Protein AF-A0A3C1LS41-F1 (afdb_monomer_lite)

Secondary structure (DSSP, 8-state):
------GGGTTTTHHHHHHHHHHHTTSHHHHHHHHTT---TTTEEE-TTS-EEESS-HHHHHHTT--TT-TTHHHHH-----HHHHHHHHHHHH-TTS-HHHHHHHHHHHHSHHHH------SS--GGGGGHHHHHHHHHHHHHHHHTPPTT-HHHHHHHHHHHHHHTTHHHHHHHHHHHHHHH-

Structure (mmCIF, N/CA/C/O backbone):
data_AF-A0A3C1LS41-F1
#
_entry.id   AF-A0A3C1LS41-F1
#
loop_
_atom_site.group_PDB
_atom_site.id
_atom_site.type_symbol
_atom_site.label_atom_id
_atom_site.label_alt_id
_atom_site.label_comp_id
_atom_site.label_asym_id
_atom_site.label_entity_id
_atom_site.label_seq_id
_atom_site.pdbx_PDB_ins_code
_atom_site.Cartn_x
_atom_site.Cartn_y
_atom_site.Cartn_z
_atom_site.occupancy
_atom_site.B_iso_or_equiv
_atom_site.auth_seq_id
_atom_site.auth_comp_id
_atom_site.auth_asym_id
_atom_site.auth_atom_id
_atom_site.pdbx_PDB_model_num
ATOM 1 N N . ARG A 1 1 ? -5.096 23.445 -0.412 1.00 33.25 1 ARG A N 1
ATOM 2 C CA . ARG A 1 1 ? -5.057 22.171 0.348 1.00 33.25 1 ARG A CA 1
ATOM 3 C C . ARG A 1 1 ? -5.394 22.503 1.791 1.00 33.25 1 ARG A C 1
ATOM 5 O O . ARG A 1 1 ? -4.772 23.415 2.315 1.00 33.25 1 ARG A O 1
ATOM 12 N N . TYR A 1 2 ? -6.372 21.829 2.389 1.00 28.81 2 TYR A N 1
ATOM 13 C CA . TYR A 1 2 ? -6.696 21.981 3.809 1.00 28.81 2 TYR A CA 1
ATOM 14 C C . TYR A 1 2 ? -6.177 20.754 4.556 1.00 28.81 2 TYR A C 1
ATOM 16 O O . TYR A 1 2 ? -6.359 19.633 4.083 1.00 28.81 2 TYR A O 1
ATOM 24 N N . VAL A 1 3 ? -5.495 20.976 5.677 1.00 35.09 3 VAL A N 1
ATOM 25 C CA . VAL A 1 3 ? -5.008 19.922 6.573 1.00 35.09 3 VAL A CA 1
ATOM 26 C C . VAL A 1 3 ? -5.943 19.897 7.776 1.00 35.09 3 VAL A C 1
ATOM 28 O O . VAL A 1 3 ? -6.149 20.927 8.413 1.00 35.09 3 VAL A O 1
ATOM 31 N N . TYR A 1 4 ? -6.535 18.740 8.066 1.00 40.09 4 TYR A N 1
ATOM 32 C CA . TYR A 1 4 ? -7.329 18.549 9.276 1.00 40.09 4 TYR A CA 1
ATOM 33 C C . TYR A 1 4 ? -6.396 18.257 10.447 1.00 40.09 4 TYR A C 1
ATOM 35 O O . TYR A 1 4 ? -5.614 17.309 10.396 1.00 40.09 4 TYR A O 1
ATOM 43 N N . VAL A 1 5 ? -6.494 19.062 11.504 1.00 48.28 5 VAL A N 1
ATOM 44 C CA . VAL A 1 5 ? -5.739 18.866 12.745 1.00 48.28 5 VAL A CA 1
ATOM 45 C C . VAL A 1 5 ? -6.714 18.520 13.867 1.00 48.28 5 VAL A C 1
ATOM 47 O O . VAL A 1 5 ? -7.777 19.124 14.000 1.00 48.28 5 VAL A O 1
ATOM 50 N N . LEU A 1 6 ? -6.365 17.506 14.662 1.00 42.12 6 LEU A N 1
ATOM 51 C CA . LEU A 1 6 ? -7.125 17.114 15.847 1.00 42.12 6 LEU A CA 1
ATOM 52 C C . LEU A 1 6 ? -7.079 18.243 16.883 1.00 42.12 6 LEU A C 1
ATOM 54 O O . LEU A 1 6 ? -6.001 18.698 17.252 1.00 42.12 6 LEU A O 1
ATOM 58 N N . LYS A 1 7 ? -8.242 18.637 17.407 1.00 52.72 7 LYS A N 1
ATOM 59 C CA . LYS A 1 7 ? -8.403 19.748 18.365 1.00 52.72 7 LYS A CA 1
ATOM 60 C C . LYS A 1 7 ? -7.510 19.630 19.611 1.00 52.72 7 LYS A C 1
ATOM 62 O O . LYS A 1 7 ? -7.029 20.619 20.140 1.00 52.72 7 LYS A O 1
ATOM 67 N N . SER A 1 8 ? -7.197 18.404 20.030 1.00 55.62 8 SER A N 1
ATOM 68 C CA . SER A 1 8 ? -6.275 18.116 21.137 1.00 55.62 8 SER A CA 1
ATOM 69 C C . SER A 1 8 ? -4.810 18.507 20.880 1.00 55.62 8 SER A C 1
ATOM 71 O O . SER A 1 8 ? -3.989 18.417 21.789 1.00 55.62 8 SER A O 1
ATOM 73 N N . ALA A 1 9 ? -4.440 18.859 19.645 1.00 54.78 9 ALA A N 1
ATOM 74 C CA . ALA A 1 9 ? -3.099 19.331 19.305 1.00 54.78 9 ALA A CA 1
ATOM 75 C C . ALA A 1 9 ? -2.915 20.839 19.562 1.00 54.78 9 ALA A C 1
ATOM 77 O O . ALA A 1 9 ? -1.776 21.274 19.736 1.00 54.78 9 ALA A O 1
ATOM 78 N N . GLU A 1 10 ? -4.009 21.608 19.636 1.00 55.78 10 GLU A N 1
ATOM 79 C CA . GLU A 1 10 ? -3.988 23.051 19.918 1.00 55.78 10 GLU A CA 1
ATOM 80 C C . GLU A 1 10 ? -3.568 23.323 21.374 1.00 55.78 10 GLU A C 1
ATOM 82 O O . GLU A 1 10 ? -2.674 24.130 21.616 1.00 55.78 10 GLU A O 1
ATOM 87 N N . ASP A 1 11 ? -4.107 22.564 22.335 1.00 57.09 11 ASP A N 1
ATOM 88 C CA . ASP A 1 11 ? -3.870 22.770 23.776 1.00 57.09 11 ASP A CA 1
ATOM 89 C C . ASP A 1 11 ? -2.483 22.305 24.270 1.00 57.09 11 ASP A C 1
ATOM 91 O O . ASP A 1 11 ? -2.093 22.578 25.404 1.00 57.09 11 ASP A O 1
ATOM 95 N N . ALA A 1 12 ? -1.724 21.583 23.441 1.00 58.22 12 ALA A N 1
ATOM 96 C CA . ALA A 1 12 ? -0.478 20.925 23.845 1.00 58.22 12 ALA A CA 1
ATOM 97 C C . ALA A 1 12 ? 0.799 21.591 23.298 1.00 58.22 12 ALA A C 1
ATOM 99 O O . ALA A 1 12 ? 1.865 20.979 23.365 1.00 58.22 12 ALA A O 1
ATOM 100 N N . GLY A 1 13 ? 0.707 22.778 22.682 1.00 58.78 13 GLY A N 1
ATOM 101 C CA . GLY A 1 13 ? 1.848 23.429 22.011 1.00 58.78 13 GLY A CA 1
ATOM 102 C C . GLY A 1 13 ? 2.390 22.641 20.807 1.00 58.78 13 GLY A C 1
ATOM 103 O O . GLY A 1 13 ? 3.433 22.965 20.249 1.00 58.78 13 GLY A O 1
ATOM 104 N N . LYS A 1 14 ? 1.679 21.587 20.383 1.00 59.81 14 LYS A N 1
ATOM 105 C CA . LYS A 1 14 ? 2.057 20.737 19.247 1.00 59.81 14 LYS A CA 1
ATOM 106 C C . LYS A 1 14 ? 1.819 21.443 17.919 1.00 59.81 14 LYS A C 1
ATOM 108 O O . LYS A 1 14 ? 2.426 21.067 16.924 1.00 59.81 14 LYS A O 1
ATOM 113 N N . MET A 1 15 ? 0.956 22.458 17.909 1.00 65.06 15 MET A N 1
ATOM 114 C CA . MET A 1 15 ? 0.663 23.239 16.715 1.00 65.06 15 MET A CA 1
ATOM 115 C C . MET A 1 15 ? 1.877 24.036 16.240 1.00 65.06 15 MET A C 1
ATOM 117 O O . MET A 1 15 ? 2.147 24.041 15.045 1.00 65.06 15 MET A O 1
ATOM 121 N N . ASP A 1 16 ? 2.663 24.605 17.155 1.00 68.00 16 ASP A N 1
ATOM 122 C CA . ASP A 1 16 ? 3.887 25.329 16.800 1.00 68.00 16 ASP A CA 1
ATOM 123 C C . ASP A 1 16 ? 4.917 24.384 16.175 1.00 68.00 16 ASP A C 1
ATOM 125 O O . ASP A 1 16 ? 5.431 24.668 15.099 1.00 68.00 16 ASP A O 1
ATOM 129 N N . ALA A 1 17 ? 5.114 23.200 16.764 1.00 62.47 17 ALA A N 1
ATOM 130 C CA . ALA A 1 17 ? 5.990 22.171 16.203 1.00 62.47 17 ALA A CA 1
ATOM 131 C C . ALA A 1 17 ? 5.506 21.658 14.831 1.00 62.47 17 ALA A C 1
ATOM 133 O O . ALA A 1 17 ? 6.314 21.410 13.938 1.00 62.47 17 ALA A O 1
ATOM 134 N N . ILE A 1 18 ? 4.189 21.512 14.634 1.00 59.72 18 ILE A N 1
ATOM 135 C CA . ILE A 1 18 ? 3.607 21.133 13.337 1.00 59.72 18 ILE A CA 1
ATOM 136 C C . ILE A 1 18 ? 3.836 22.240 12.307 1.00 59.72 18 ILE A C 1
ATOM 138 O O . ILE A 1 18 ? 4.240 21.949 11.185 1.00 59.72 18 ILE A O 1
ATOM 142 N N . MET A 1 19 ? 3.595 23.501 12.664 1.00 69.00 19 MET A N 1
ATOM 143 C CA . MET A 1 19 ? 3.780 24.636 11.761 1.00 69.00 19 MET A CA 1
ATOM 144 C C . MET A 1 19 ? 5.255 24.860 11.428 1.00 69.00 19 MET A C 1
ATOM 146 O O . MET A 1 19 ? 5.577 25.149 10.278 1.00 69.00 19 MET A O 1
ATOM 150 N N . GLU A 1 20 ? 6.153 24.662 12.390 1.00 70.38 20 GLU A N 1
ATOM 151 C CA . GLU A 1 20 ? 7.600 24.701 12.187 1.00 70.38 20 GLU A CA 1
ATOM 152 C C . GLU A 1 20 ? 8.061 23.564 11.272 1.00 70.38 20 GLU A C 1
ATOM 154 O O . GLU A 1 20 ? 8.784 23.813 10.309 1.00 70.38 20 GLU A O 1
ATOM 159 N N . PHE A 1 21 ? 7.566 22.340 11.478 1.00 63.47 21 PHE A N 1
ATOM 160 C CA . PHE A 1 21 ? 7.848 21.215 10.588 1.00 63.47 21 PHE A CA 1
ATOM 161 C C . PHE A 1 21 ? 7.299 21.438 9.171 1.00 63.47 21 PHE A C 1
ATOM 163 O O . PHE A 1 21 ? 7.998 21.200 8.190 1.00 63.47 21 PHE A O 1
ATOM 170 N N . LEU A 1 22 ? 6.067 21.934 9.031 1.00 64.81 22 LEU A N 1
ATOM 171 C CA . LEU A 1 22 ? 5.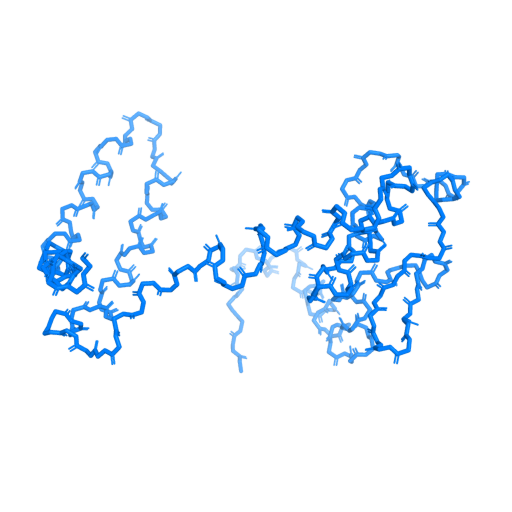479 22.249 7.726 1.00 64.81 22 LEU A CA 1
ATOM 172 C C . LEU A 1 22 ? 6.224 23.391 7.024 1.00 64.81 22 LEU A C 1
ATOM 174 O O . LEU A 1 22 ? 6.393 23.345 5.808 1.00 64.81 22 LEU A O 1
ATOM 178 N N . SER A 1 23 ? 6.697 24.387 7.776 1.00 71.62 23 SER A N 1
ATOM 179 C CA . SER A 1 23 ? 7.551 25.464 7.271 1.00 71.62 23 SER A CA 1
ATOM 180 C C . SER A 1 23 ? 8.909 24.923 6.815 1.00 71.62 23 SER A C 1
ATOM 182 O O . SER A 1 23 ? 9.337 25.203 5.696 1.00 71.62 23 SER A O 1
ATOM 184 N N . PHE A 1 24 ? 9.539 24.054 7.610 1.00 65.69 24 PHE A N 1
ATOM 185 C CA . PHE A 1 24 ? 10.766 23.349 7.240 1.00 65.69 24 PHE A CA 1
ATOM 186 C C . PHE A 1 24 ? 10.589 22.547 5.941 1.00 65.69 24 PHE A C 1
ATOM 188 O O . PHE A 1 24 ? 11.405 22.680 5.033 1.00 65.69 24 PHE A O 1
ATOM 195 N N . MET A 1 25 ? 9.486 21.800 5.817 1.00 64.44 25 MET A N 1
ATOM 196 C CA . MET A 1 25 ? 9.121 21.009 4.633 1.00 64.44 25 MET A CA 1
ATOM 197 C C . MET A 1 25 ? 8.617 21.845 3.444 1.00 64.44 25 MET A C 1
ATOM 199 O O . MET A 1 25 ? 8.412 21.299 2.364 1.00 64.44 25 MET A O 1
ATOM 203 N N . SER A 1 26 ? 8.383 23.149 3.614 1.00 63.00 26 SER A N 1
ATOM 204 C CA . SER A 1 26 ? 8.006 24.042 2.508 1.00 63.00 26 SER A CA 1
ATOM 205 C C . SER A 1 26 ? 9.203 24.464 1.653 1.00 63.00 26 SER A C 1
ATOM 207 O O . SER A 1 26 ? 9.027 24.893 0.514 1.00 63.00 26 SER A O 1
ATOM 209 N N . ASN A 1 27 ? 10.418 24.317 2.188 1.00 71.19 27 ASN A N 1
ATOM 210 C CA . ASN A 1 27 ? 11.649 24.446 1.429 1.00 71.19 27 ASN A CA 1
ATOM 211 C C . ASN A 1 27 ? 11.883 23.151 0.633 1.00 71.19 27 ASN A C 1
ATOM 213 O O . ASN A 1 27 ? 11.909 22.060 1.202 1.00 71.19 27 ASN A O 1
ATOM 217 N N . GLU A 1 28 ? 12.044 23.284 -0.682 1.00 59.12 28 GLU A N 1
ATOM 218 C CA . GLU A 1 28 ? 12.170 22.153 -1.604 1.00 59.12 28 GLU A CA 1
ATOM 219 C C . GLU A 1 28 ? 13.394 21.277 -1.303 1.00 59.12 28 GLU A C 1
ATOM 221 O O . GLU A 1 28 ? 13.282 20.053 -1.321 1.00 59.12 28 GLU A O 1
ATOM 226 N N . ASP A 1 29 ? 14.528 21.871 -0.930 1.00 62.38 29 ASP A N 1
ATOM 227 C CA . ASP A 1 29 ? 15.744 21.127 -0.588 1.00 62.38 29 ASP A CA 1
ATOM 228 C C . ASP A 1 29 ? 15.564 20.322 0.702 1.00 62.38 29 ASP A C 1
ATOM 230 O O . ASP A 1 29 ? 15.947 19.154 0.770 1.00 62.38 29 ASP A O 1
ATOM 234 N N . ASN A 1 30 ? 14.917 20.903 1.713 1.00 59.88 30 ASN A N 1
ATOM 235 C CA . ASN A 1 30 ? 14.580 20.209 2.955 1.00 59.88 30 ASN A CA 1
ATOM 236 C C . ASN A 1 30 ? 13.566 19.088 2.714 1.00 59.88 30 ASN A C 1
ATOM 238 O O . ASN A 1 30 ? 13.714 17.994 3.258 1.00 59.88 30 ASN A O 1
ATOM 242 N N . ALA A 1 31 ? 12.553 19.338 1.880 1.00 58.22 31 ALA A N 1
ATOM 243 C CA . ALA A 1 31 ? 11.555 18.345 1.509 1.00 58.22 31 ALA A CA 1
ATOM 244 C C . ALA A 1 31 ? 12.184 17.181 0.738 1.00 58.22 31 ALA A C 1
ATOM 246 O O . ALA A 1 31 ? 11.902 16.027 1.053 1.00 58.22 31 ALA A O 1
ATOM 247 N N . ASN A 1 32 ? 13.078 17.469 -0.211 1.00 55.59 32 ASN A N 1
ATOM 248 C CA . ASN A 1 32 ? 13.838 16.468 -0.953 1.00 55.59 32 ASN A CA 1
ATOM 249 C C . ASN A 1 32 ? 14.800 15.708 -0.037 1.00 55.59 32 ASN A C 1
ATOM 251 O O . ASN A 1 32 ? 14.878 14.487 -0.119 1.00 55.59 32 ASN A O 1
ATOM 255 N N . THR A 1 33 ? 15.472 16.389 0.888 1.00 59.72 33 THR A N 1
ATOM 256 C CA . THR A 1 33 ? 16.328 15.768 1.910 1.00 59.72 33 THR A CA 1
ATOM 257 C C . THR A 1 33 ? 15.518 14.823 2.797 1.00 59.72 33 THR A C 1
ATOM 259 O O . THR A 1 33 ? 15.935 13.695 3.037 1.00 59.72 33 THR A O 1
ATOM 262 N N . PHE A 1 34 ? 14.331 15.236 3.245 1.00 57.78 34 PHE A N 1
ATOM 263 C CA . PHE A 1 34 ? 13.451 14.435 4.095 1.00 57.78 34 PHE A CA 1
ATOM 264 C C . PHE A 1 34 ? 12.822 13.256 3.339 1.00 57.78 34 PHE A C 1
ATOM 266 O O . PHE A 1 34 ? 12.823 12.131 3.837 1.00 57.78 34 PHE A O 1
ATOM 273 N N . ALA A 1 35 ? 12.322 13.485 2.121 1.00 57.16 35 ALA A N 1
ATOM 274 C CA . ALA A 1 35 ? 11.730 12.457 1.265 1.00 57.16 35 ALA A CA 1
ATOM 275 C C . ALA A 1 35 ? 12.756 11.390 0.855 1.00 57.16 35 ALA A C 1
ATOM 277 O O . ALA A 1 35 ? 12.429 10.205 0.819 1.00 57.16 35 ALA A O 1
ATOM 278 N N . ASN A 1 36 ? 14.004 11.804 0.624 1.00 50.28 36 ASN A N 1
ATOM 279 C CA . ASN A 1 36 ? 15.125 10.920 0.311 1.00 50.28 36 ASN A CA 1
ATOM 280 C C . ASN A 1 36 ? 15.927 10.495 1.552 1.00 50.28 36 ASN A C 1
ATOM 282 O O . ASN A 1 36 ? 16.960 9.847 1.416 1.00 50.28 36 ASN A O 1
ATOM 286 N N . ARG A 1 37 ? 15.447 10.842 2.757 1.00 54.28 37 ARG A N 1
ATOM 287 C CA . ARG A 1 37 ? 16.001 10.451 4.064 1.00 54.28 37 ARG A CA 1
ATOM 288 C C . ARG A 1 37 ? 17.499 10.768 4.251 1.00 54.28 37 ARG A C 1
ATOM 290 O O . ARG A 1 37 ? 18.205 10.106 5.009 1.00 54.28 37 ARG A O 1
ATOM 297 N N . LEU A 1 38 ? 17.968 11.841 3.616 1.00 55.78 38 LEU A N 1
ATOM 298 C CA . LEU A 1 38 ? 19.343 12.350 3.633 1.00 55.78 38 LEU A CA 1
ATOM 299 C C . LEU A 1 38 ? 19.662 13.150 4.920 1.00 55.78 38 LEU A C 1
ATOM 301 O O . LEU A 1 38 ? 20.313 14.189 4.865 1.00 55.78 38 LEU A O 1
ATOM 305 N N . TRP A 1 39 ? 19.190 12.713 6.097 1.00 50.69 39 TRP A N 1
ATOM 306 C CA . TRP A 1 39 ? 19.301 13.490 7.352 1.00 50.69 39 TRP A CA 1
ATOM 307 C C . TRP A 1 39 ? 20.720 13.637 7.905 1.00 50.69 39 TRP A C 1
ATOM 309 O O . TRP A 1 39 ? 20.952 14.448 8.797 1.00 50.69 39 TRP A O 1
ATOM 319 N N . SER A 1 40 ? 21.680 12.920 7.335 1.00 50.69 40 SER A N 1
ATOM 320 C CA . SER A 1 40 ? 23.096 13.217 7.491 1.00 50.69 40 SER A CA 1
ATOM 321 C C . SER A 1 40 ? 23.695 13.331 6.096 1.00 50.69 40 SER A C 1
ATOM 323 O O . SER A 1 40 ? 23.977 12.315 5.458 1.00 50.69 40 SER A O 1
ATOM 325 N N . SER A 1 41 ? 23.898 14.560 5.626 1.00 53.22 41 SER A N 1
ATOM 326 C CA . SER A 1 41 ? 24.629 14.856 4.384 1.00 53.22 41 SER A CA 1
ATOM 327 C C . SER A 1 41 ? 26.033 14.230 4.353 1.00 53.22 41 SER A C 1
ATOM 329 O O . SER A 1 41 ? 26.616 14.066 3.289 1.00 53.22 41 SER A O 1
ATOM 331 N N . GLU A 1 42 ? 26.562 13.834 5.513 1.00 55.56 42 GLU A N 1
ATOM 332 C CA . GLU A 1 42 ? 27.824 13.105 5.664 1.00 55.56 42 GLU A CA 1
ATOM 333 C C . GLU A 1 42 ? 27.718 11.601 5.345 1.00 55.56 42 GLU A C 1
ATOM 335 O O . GLU A 1 42 ? 28.734 10.970 5.067 1.00 55.56 42 GLU A O 1
ATOM 340 N N . ALA A 1 43 ? 26.514 11.013 5.361 1.00 51.75 43 ALA A N 1
ATOM 341 C CA . ALA A 1 43 ? 26.312 9.571 5.181 1.00 51.75 43 ALA A CA 1
ATOM 342 C C . ALA A 1 43 ? 25.525 9.164 3.934 1.00 51.75 43 ALA A C 1
ATOM 344 O O . ALA A 1 43 ? 25.381 7.966 3.683 1.00 51.75 43 ALA A O 1
ATOM 345 N N . ALA A 1 44 ? 25.024 10.118 3.149 1.00 59.22 44 ALA A N 1
ATOM 346 C CA . ALA A 1 44 ? 24.293 9.841 1.921 1.00 59.22 44 ALA A CA 1
ATOM 347 C C . ALA A 1 44 ? 24.446 10.977 0.896 1.00 59.22 44 ALA A C 1
ATOM 349 O O . ALA A 1 44 ? 24.588 12.140 1.265 1.00 59.22 44 ALA A O 1
ATOM 350 N N . ALA A 1 45 ? 24.411 10.631 -0.390 1.00 63.62 45 ALA A N 1
ATOM 351 C CA . ALA A 1 45 ? 24.520 11.554 -1.519 1.00 63.62 45 ALA A CA 1
ATOM 352 C C . ALA A 1 45 ? 23.510 11.200 -2.619 1.00 63.62 45 ALA A C 1
ATOM 354 O O . ALA A 1 45 ? 22.871 10.151 -2.566 1.00 63.62 45 ALA A O 1
ATOM 355 N N . LEU A 1 46 ? 23.371 12.077 -3.615 1.00 65.25 46 LEU A N 1
ATOM 356 C CA . LEU A 1 46 ? 22.617 11.804 -4.839 1.00 65.25 46 LEU A CA 1
ATOM 357 C C . LEU A 1 46 ? 23.569 11.327 -5.937 1.00 65.25 46 LEU A C 1
ATOM 359 O O . LEU A 1 46 ? 24.652 11.890 -6.100 1.00 65.25 46 LEU A O 1
ATOM 363 N N . ASP A 1 47 ? 23.176 10.301 -6.686 1.00 61.25 47 ASP A N 1
ATOM 364 C CA . ASP A 1 47 ? 23.901 9.893 -7.888 1.00 61.25 47 ASP A CA 1
ATOM 365 C C . ASP A 1 47 ? 23.543 10.759 -9.109 1.00 61.25 47 ASP A C 1
ATOM 367 O O . ASP A 1 47 ? 22.747 11.695 -9.030 1.00 61.25 47 ASP A O 1
ATOM 371 N N . GLU A 1 48 ? 24.143 10.454 -10.261 1.00 65.69 48 GLU A N 1
ATOM 372 C CA . GLU A 1 48 ? 23.942 11.177 -11.527 1.00 65.69 48 GLU A CA 1
ATOM 373 C C . GLU A 1 48 ? 22.488 11.186 -12.034 1.00 65.69 48 GLU A C 1
ATOM 375 O O . GLU A 1 48 ? 22.137 12.002 -12.885 1.00 65.69 48 GLU A O 1
ATOM 380 N N . THR A 1 49 ? 21.632 10.313 -11.495 1.00 54.44 49 THR A N 1
ATOM 381 C CA . THR A 1 49 ? 20.198 10.247 -11.806 1.00 54.44 49 THR A CA 1
ATOM 382 C C . THR A 1 49 ? 19.328 10.951 -10.762 1.00 54.44 49 THR A C 1
ATOM 384 O O . THR A 1 49 ? 18.105 10.984 -10.897 1.00 54.44 49 THR A O 1
ATOM 387 N N . GLY A 1 50 ? 19.945 11.527 -9.725 1.00 57.91 50 GLY A N 1
ATOM 388 C CA . GLY A 1 50 ? 19.254 12.128 -8.590 1.00 57.91 50 GLY A CA 1
ATOM 389 C C . GLY A 1 50 ? 18.739 11.104 -7.577 1.00 57.91 50 GLY A C 1
ATOM 390 O O . GLY A 1 50 ? 17.924 11.465 -6.730 1.00 57.91 50 GLY A O 1
ATOM 391 N N . ALA A 1 51 ? 19.179 9.841 -7.644 1.00 56.84 51 ALA A N 1
ATOM 392 C CA . ALA A 1 51 ? 18.777 8.815 -6.688 1.00 56.84 51 ALA A CA 1
ATOM 393 C C . ALA A 1 51 ? 19.671 8.857 -5.434 1.00 56.84 51 ALA A C 1
ATOM 395 O O . ALA A 1 51 ? 20.898 8.942 -5.561 1.00 56.84 51 ALA A O 1
ATOM 396 N N . PRO A 1 52 ? 19.095 8.789 -4.219 1.00 57.59 52 PRO A N 1
ATOM 397 C CA . PRO A 1 52 ? 19.883 8.752 -2.997 1.00 57.59 52 PRO A CA 1
ATOM 398 C C . PRO A 1 52 ? 20.673 7.442 -2.895 1.00 57.59 52 PRO A C 1
ATOM 400 O O . PRO A 1 52 ? 20.179 6.370 -3.246 1.00 57.59 52 PRO A O 1
ATOM 403 N N . TYR A 1 53 ? 21.907 7.520 -2.401 1.00 59.31 53 TYR A N 1
ATOM 404 C CA . TYR A 1 53 ? 22.738 6.373 -2.049 1.00 59.31 53 TYR A CA 1
ATOM 405 C C . TYR A 1 53 ? 23.522 6.639 -0.761 1.00 59.31 53 TYR A C 1
ATOM 407 O O . TYR A 1 53 ? 23.938 7.766 -0.494 1.00 59.31 53 TYR A O 1
ATOM 415 N N . ALA A 1 54 ? 23.724 5.598 0.049 1.00 60.84 54 ALA A N 1
ATOM 416 C CA . ALA A 1 54 ? 24.515 5.705 1.271 1.00 60.84 54 ALA A CA 1
ATOM 417 C C . ALA A 1 54 ? 26.013 5.826 0.928 1.00 60.84 54 ALA A C 1
ATOM 419 O O . ALA A 1 54 ? 26.540 5.017 0.165 1.00 60.84 54 ALA A O 1
ATOM 420 N N . LEU A 1 55 ? 26.688 6.824 1.503 1.00 61.97 55 LEU A N 1
ATOM 421 C CA . LEU A 1 55 ? 28.138 7.037 1.400 1.00 61.97 55 LEU A CA 1
ATOM 422 C C . LEU A 1 55 ? 28.919 6.176 2.394 1.00 61.97 55 LEU A C 1
ATOM 424 O O . LEU A 1 55 ? 30.048 5.786 2.110 1.00 61.97 55 LEU A O 1
ATOM 428 N N . LEU A 1 56 ? 28.319 5.899 3.553 1.00 62.81 56 LEU A N 1
ATOM 429 C CA . LEU A 1 56 ? 28.955 5.180 4.649 1.00 62.81 56 LEU A CA 1
ATOM 430 C C . LEU A 1 56 ? 28.419 3.754 4.753 1.00 62.81 56 LEU A C 1
ATOM 432 O O . LEU A 1 56 ? 27.224 3.478 4.603 1.00 62.81 56 LEU A O 1
ATOM 436 N N . THR A 1 57 ? 29.320 2.830 5.050 1.00 65.50 57 THR A N 1
ATOM 437 C CA . THR A 1 57 ? 28.991 1.447 5.372 1.00 65.50 57 THR A CA 1
ATOM 438 C C . THR A 1 57 ? 28.266 1.354 6.719 1.00 65.50 57 THR A C 1
ATOM 440 O O . THR A 1 57 ? 28.284 2.268 7.546 1.00 65.50 57 THR A O 1
ATOM 443 N N . LYS A 1 58 ? 27.637 0.200 6.987 1.00 62.81 58 LYS A N 1
ATOM 444 C CA . LYS A 1 58 ? 26.992 -0.063 8.286 1.00 62.81 58 LYS A CA 1
ATOM 445 C C . LYS A 1 58 ? 27.973 0.120 9.455 1.00 62.81 58 LYS A C 1
ATOM 447 O O . LYS A 1 58 ? 27.563 0.632 10.490 1.00 62.81 58 LYS A O 1
ATOM 452 N N . GLN A 1 59 ? 29.230 -0.294 9.288 1.00 68.38 59 GLN A N 1
ATOM 453 C CA . GLN A 1 59 ? 30.241 -0.212 10.342 1.00 68.38 59 GLN A CA 1
ATOM 454 C C . GLN A 1 59 ? 30.634 1.240 10.632 1.00 68.38 59 GLN A C 1
ATOM 456 O O . GLN A 1 59 ? 30.636 1.638 11.788 1.00 68.38 59 GLN A O 1
ATOM 461 N N . GLU A 1 60 ? 30.854 2.052 9.597 1.00 67.94 60 GLU A N 1
ATOM 462 C CA . GLU A 1 60 ? 31.207 3.472 9.756 1.00 67.94 60 GLU A CA 1
ATOM 463 C C . GLU A 1 60 ? 30.081 4.276 10.422 1.00 67.94 60 GLU A C 1
ATOM 465 O O . GLU A 1 60 ? 30.336 5.145 11.250 1.00 67.94 60 GLU A O 1
ATOM 470 N N . LEU A 1 61 ? 28.817 3.946 10.134 1.00 67.38 61 LEU A N 1
ATOM 471 C CA . LEU A 1 61 ? 27.674 4.525 10.843 1.00 67.38 61 LEU A CA 1
ATOM 472 C C . LEU A 1 61 ? 27.653 4.123 12.326 1.00 67.38 61 LEU A C 1
ATOM 474 O O . LEU A 1 61 ? 27.379 4.951 13.190 1.00 67.38 61 LEU A O 1
ATOM 478 N N . MET A 1 62 ? 27.965 2.868 12.647 1.00 69.25 62 MET A N 1
ATOM 479 C CA . MET A 1 62 ? 28.057 2.434 14.044 1.00 69.25 62 MET A CA 1
ATOM 480 C C . MET A 1 62 ? 29.200 3.132 14.789 1.00 69.25 62 MET A C 1
ATOM 482 O O . MET A 1 62 ? 29.024 3.510 15.947 1.00 69.25 62 MET A O 1
ATOM 486 N N . ASP A 1 63 ? 30.329 3.368 14.119 1.00 75.19 63 ASP A N 1
ATOM 487 C CA . ASP A 1 63 ? 31.482 4.080 14.682 1.00 75.19 63 ASP A CA 1
ATOM 488 C C . ASP A 1 63 ? 31.159 5.560 14.979 1.00 75.19 63 ASP A C 1
ATOM 490 O O . ASP A 1 63 ? 31.697 6.137 15.925 1.00 75.19 63 ASP A O 1
ATOM 494 N N . LEU A 1 64 ? 30.216 6.156 14.239 1.00 67.12 64 LEU A N 1
ATOM 495 C CA . LEU A 1 64 ? 29.652 7.489 14.501 1.00 67.12 64 LEU A CA 1
ATOM 496 C C . LEU A 1 64 ? 28.588 7.507 15.619 1.00 67.12 64 LEU A C 1
ATOM 498 O O . LEU A 1 64 ? 28.042 8.563 15.935 1.00 67.12 64 LEU A O 1
ATOM 502 N N . GLY A 1 65 ? 28.292 6.359 16.236 1.00 63.88 65 GLY A N 1
ATOM 503 C CA . GLY A 1 65 ? 27.353 6.236 17.353 1.00 63.88 65 GLY A CA 1
ATOM 504 C C . GLY A 1 65 ? 25.917 5.880 16.959 1.00 63.88 65 GLY A C 1
ATOM 505 O O . GLY A 1 65 ? 25.040 5.878 17.825 1.00 63.88 65 GLY A O 1
ATOM 506 N N . TYR A 1 66 ? 25.652 5.549 15.689 1.00 61.41 66 TYR A N 1
ATOM 507 C CA . TYR A 1 66 ? 24.330 5.081 15.266 1.00 61.41 66 TYR A CA 1
ATOM 508 C C . TYR A 1 66 ? 24.072 3.641 15.736 1.00 61.41 66 TYR A C 1
ATOM 510 O O . TYR A 1 66 ? 24.936 2.764 15.673 1.00 61.41 66 TYR A O 1
ATOM 518 N N . ALA A 1 67 ? 22.854 3.376 16.210 1.00 59.06 67 ALA A N 1
ATOM 519 C CA . ALA A 1 67 ? 22.490 2.076 16.759 1.00 59.06 67 ALA A CA 1
ATOM 520 C C . ALA A 1 67 ? 22.325 1.009 15.662 1.00 59.06 67 ALA A C 1
ATOM 522 O O . ALA A 1 67 ? 21.591 1.202 14.699 1.00 59.06 67 ALA A O 1
ATOM 523 N N . GLU A 1 68 ? 22.932 -0.166 15.857 1.00 59.75 68 GLU A N 1
ATOM 524 C CA . GLU A 1 68 ? 23.004 -1.245 14.856 1.00 59.75 68 GLU A CA 1
ATOM 525 C C . GLU A 1 68 ? 21.638 -1.710 14.302 1.00 59.75 68 GLU A C 1
ATOM 527 O O . GLU A 1 68 ? 21.539 -2.162 13.158 1.00 59.75 68 GLU A O 1
ATOM 532 N N . ARG A 1 69 ? 20.595 -1.681 15.140 1.00 53.59 69 ARG A N 1
ATOM 533 C CA . ARG A 1 69 ? 19.313 -2.361 14.890 1.00 53.59 69 ARG A CA 1
ATOM 534 C C . ARG A 1 69 ? 18.090 -1.455 14.955 1.00 53.59 69 ARG A C 1
ATOM 536 O O . ARG A 1 69 ? 16.974 -1.973 14.942 1.00 53.59 69 ARG A O 1
ATOM 543 N N . THR A 1 70 ? 18.250 -0.140 15.064 1.00 50.44 70 THR A N 1
ATOM 544 C CA . THR A 1 70 ? 17.068 0.721 15.116 1.00 50.44 70 THR A CA 1
ATOM 545 C C . THR A 1 70 ? 16.542 0.987 13.711 1.00 50.44 70 THR A C 1
ATOM 547 O O . THR A 1 70 ? 17.291 1.132 12.743 1.00 50.44 70 THR A O 1
ATOM 550 N N . SER A 1 71 ? 15.217 1.085 13.604 1.00 51.66 71 SER A N 1
ATOM 551 C CA . SER A 1 71 ? 14.518 1.638 12.441 1.00 51.66 71 SER A CA 1
ATOM 552 C C . SER A 1 71 ? 15.037 3.023 12.036 1.00 51.66 71 SER A C 1
ATOM 554 O O . SER A 1 71 ? 14.762 3.470 10.929 1.00 51.66 71 SER A O 1
ATOM 556 N N . ASP A 1 72 ? 15.822 3.684 12.887 1.00 45.97 72 ASP A N 1
ATOM 557 C CA . ASP A 1 72 ? 16.479 4.953 12.587 1.00 45.97 72 ASP A CA 1
ATOM 558 C C . ASP A 1 72 ? 17.536 4.798 11.480 1.00 45.97 72 ASP A C 1
ATOM 560 O O . ASP A 1 72 ? 17.623 5.660 10.607 1.00 45.97 72 ASP A O 1
ATOM 564 N N . MET A 1 73 ? 18.252 3.662 11.411 1.00 51.88 73 MET A N 1
ATOM 565 C CA . MET A 1 73 ? 19.154 3.357 10.287 1.00 51.88 73 MET A CA 1
ATOM 566 C C . MET A 1 73 ? 18.403 3.057 8.985 1.00 51.88 73 MET A C 1
ATOM 568 O O . MET A 1 73 ? 18.979 3.215 7.907 1.00 51.88 73 MET A O 1
ATOM 572 N N . ASN A 1 74 ? 17.127 2.648 9.049 1.00 52.44 74 ASN A N 1
ATOM 573 C CA . ASN A 1 74 ? 16.328 2.470 7.835 1.00 52.44 74 ASN A CA 1
ATOM 574 C C . ASN A 1 74 ? 16.129 3.799 7.117 1.00 52.44 74 ASN A C 1
ATOM 576 O O . ASN A 1 74 ? 15.894 3.807 5.917 1.00 52.44 74 ASN A O 1
ATOM 580 N N . ASN A 1 75 ? 16.232 4.927 7.810 1.00 50.78 75 ASN A N 1
ATOM 581 C CA . ASN A 1 75 ? 16.127 6.203 7.137 1.00 50.78 75 ASN A CA 1
ATOM 582 C C . ASN A 1 75 ? 17.374 6.469 6.284 1.00 50.78 75 ASN A C 1
ATOM 584 O O . ASN A 1 75 ? 17.247 6.728 5.102 1.00 50.78 75 ASN A O 1
ATOM 588 N N . ILE A 1 76 ? 18.573 6.228 6.806 1.00 51.72 76 ILE A N 1
ATOM 589 C CA . ILE A 1 76 ? 19.821 6.441 6.054 1.00 51.72 76 ILE A CA 1
ATOM 590 C C . ILE A 1 76 ? 20.051 5.361 4.974 1.00 51.72 76 ILE A C 1
ATOM 592 O O . ILE A 1 76 ? 20.690 5.622 3.959 1.00 51.72 76 ILE A O 1
ATOM 596 N N . ARG A 1 77 ? 19.558 4.129 5.185 1.00 48.41 77 ARG A N 1
ATOM 597 C CA . ARG A 1 77 ? 19.867 2.972 4.318 1.00 48.41 77 ARG A CA 1
ATOM 598 C C . ARG A 1 77 ? 18.734 2.504 3.413 1.00 48.41 77 ARG A C 1
ATOM 600 O O . ARG A 1 77 ? 19.013 1.796 2.448 1.00 48.41 77 ARG A O 1
ATOM 607 N N . VAL A 1 78 ? 17.475 2.828 3.711 1.00 49.06 78 VAL A N 1
ATOM 608 C CA . VAL A 1 78 ? 16.362 2.472 2.819 1.00 49.06 78 VAL A CA 1
ATOM 609 C C . VAL A 1 78 ? 16.222 3.588 1.803 1.00 49.06 78 VAL A C 1
ATOM 611 O O . VAL A 1 78 ? 15.422 4.509 1.961 1.00 49.06 78 VAL A O 1
ATOM 614 N N . ASN A 1 79 ? 17.008 3.471 0.740 1.00 52.50 79 ASN A N 1
ATOM 615 C CA . ASN A 1 79 ? 16.649 4.103 -0.512 1.00 52.50 79 ASN A CA 1
ATOM 616 C C . ASN A 1 79 ? 15.371 3.435 -0.998 1.00 52.50 79 ASN A C 1
ATOM 618 O O . ASN A 1 79 ? 15.242 2.208 -0.971 1.00 52.50 79 ASN A O 1
ATOM 622 N N . PHE A 1 80 ? 14.406 4.234 -1.428 1.00 49.62 80 PHE A N 1
ATOM 623 C CA . PHE A 1 80 ? 13.289 3.675 -2.158 1.00 49.62 80 PHE A CA 1
ATOM 624 C C . PHE A 1 80 ? 13.844 3.055 -3.444 1.00 49.62 80 PHE A C 1
ATOM 626 O O . PHE A 1 80 ? 14.478 3.737 -4.247 1.00 49.62 80 PHE A O 1
ATOM 633 N N . ASP A 1 81 ? 13.628 1.755 -3.624 1.00 57.53 81 ASP A N 1
ATOM 634 C CA . ASP A 1 81 ? 14.006 0.993 -4.817 1.00 57.53 81 ASP A CA 1
ATOM 635 C C . ASP A 1 81 ? 13.137 1.387 -6.031 1.00 57.53 81 ASP A C 1
ATOM 637 O O . ASP A 1 81 ? 12.435 0.560 -6.626 1.00 57.53 81 ASP A O 1
ATOM 641 N N . PHE A 1 82 ? 13.101 2.675 -6.367 1.00 52.47 82 PHE A N 1
ATOM 642 C CA . PHE A 1 82 ? 12.347 3.169 -7.504 1.00 52.47 82 PHE A CA 1
ATOM 643 C C . PHE A 1 82 ? 13.042 2.731 -8.790 1.00 52.47 82 PHE A C 1
ATOM 645 O O . PHE A 1 82 ? 14.119 3.218 -9.136 1.00 52.47 82 PHE A O 1
ATOM 652 N N . GLY A 1 83 ? 12.394 1.807 -9.498 1.00 61.72 83 GLY A N 1
ATOM 653 C CA . GLY A 1 83 ? 12.888 1.256 -10.754 1.00 61.72 83 GLY A CA 1
ATOM 654 C C . GLY A 1 83 ? 13.924 0.141 -10.579 1.00 61.72 83 GLY A C 1
ATOM 655 O O . GLY A 1 83 ? 14.575 -0.003 -9.541 1.00 61.72 83 GLY A O 1
ATOM 656 N N . LYS A 1 84 ? 14.068 -0.666 -11.635 1.00 77.69 84 LYS A N 1
ATOM 657 C CA . LYS A 1 84 ? 14.930 -1.857 -11.663 1.00 77.69 84 LYS A CA 1
ATOM 658 C C . LYS A 1 84 ? 16.385 -1.534 -11.339 1.00 77.69 84 LYS A C 1
ATOM 660 O O . LYS A 1 84 ? 16.991 -2.209 -10.516 1.00 77.69 84 LYS A O 1
ATOM 665 N N . ALA A 1 85 ? 16.924 -0.478 -11.944 1.00 76.69 85 ALA A N 1
ATOM 666 C CA . ALA A 1 85 ? 18.327 -0.102 -11.789 1.00 76.69 85 ALA A CA 1
ATOM 667 C C . ALA A 1 85 ? 18.697 0.185 -10.323 1.00 76.69 85 ALA A C 1
ATOM 669 O O . ALA A 1 85 ? 19.672 -0.366 -9.814 1.00 76.69 85 ALA A O 1
ATOM 670 N N . ASN A 1 86 ? 17.878 0.973 -9.620 1.00 67.44 86 ASN A N 1
ATOM 671 C CA . ASN A 1 86 ? 18.127 1.311 -8.218 1.00 67.44 86 ASN A CA 1
ATOM 672 C C . ASN A 1 86 ? 17.940 0.106 -7.295 1.00 67.44 86 ASN A C 1
ATOM 674 O O . ASN A 1 86 ? 18.761 -0.104 -6.405 1.00 67.44 86 ASN A O 1
ATOM 678 N N . TYR A 1 87 ? 16.929 -0.734 -7.549 1.00 76.19 87 TYR A N 1
ATOM 679 C CA . TYR A 1 87 ? 16.761 -1.991 -6.818 1.00 76.19 87 TYR A CA 1
ATOM 680 C C . TYR A 1 87 ? 17.994 -2.890 -6.935 1.00 76.19 87 TYR A C 1
ATOM 682 O O . TYR A 1 87 ? 18.540 -3.340 -5.930 1.00 76.19 87 TYR A O 1
ATOM 690 N N . VAL A 1 88 ? 18.453 -3.142 -8.164 1.00 82.19 88 VAL A N 1
ATOM 691 C CA . VAL A 1 88 ? 19.586 -4.034 -8.434 1.00 82.19 88 VAL A CA 1
ATOM 692 C C . VAL A 1 88 ? 20.856 -3.484 -7.789 1.00 82.19 88 VAL A C 1
ATOM 694 O O . VAL A 1 88 ? 21.565 -4.229 -7.112 1.00 82.19 88 VAL A O 1
ATOM 697 N N . LYS A 1 89 ? 21.102 -2.174 -7.910 1.00 77.44 89 LYS A N 1
ATOM 698 C CA . LYS A 1 89 ? 22.228 -1.477 -7.273 1.00 77.44 89 LYS A CA 1
ATOM 699 C C . LYS A 1 89 ? 22.204 -1.621 -5.746 1.00 77.44 89 LYS A C 1
ATOM 701 O O . LYS A 1 89 ? 23.197 -2.059 -5.163 1.00 77.44 89 LYS A O 1
ATOM 706 N N . ASN A 1 90 ? 21.075 -1.321 -5.101 1.00 71.38 90 ASN A N 1
ATOM 707 C CA . ASN A 1 90 ? 20.930 -1.400 -3.642 1.00 71.38 90 ASN A CA 1
ATOM 708 C C . ASN A 1 90 ? 21.093 -2.836 -3.126 1.00 71.38 90 ASN A C 1
ATOM 710 O O . ASN A 1 90 ? 21.815 -3.085 -2.157 1.00 71.38 90 ASN A O 1
ATOM 714 N N . GLN A 1 91 ? 20.447 -3.796 -3.789 1.00 79.69 91 GLN A N 1
ATOM 715 C CA . GLN A 1 91 ? 20.482 -5.194 -3.381 1.00 79.69 91 GLN A CA 1
ATOM 716 C C . GLN A 1 91 ? 21.877 -5.800 -3.554 1.00 79.69 91 GLN A C 1
ATOM 718 O O . GLN A 1 91 ? 22.362 -6.456 -2.630 1.00 79.69 91 GLN A O 1
ATOM 723 N N . SER A 1 92 ? 22.555 -5.492 -4.663 1.00 81.56 92 SER A N 1
ATOM 724 C CA . SER A 1 92 ? 23.937 -5.919 -4.909 1.00 81.56 92 SER A CA 1
ATOM 725 C C . SER A 1 92 ? 24.899 -5.343 -3.868 1.00 81.56 92 SER A C 1
ATOM 727 O O . SER A 1 92 ? 25.744 -6.066 -3.345 1.00 81.56 92 SER A O 1
ATOM 729 N N . ALA A 1 93 ? 24.729 -4.073 -3.480 1.00 69.94 93 ALA A N 1
ATOM 730 C CA . ALA A 1 93 ? 25.525 -3.460 -2.414 1.00 69.94 93 ALA A CA 1
ATOM 731 C C . ALA A 1 93 ? 25.268 -4.102 -1.037 1.00 69.94 93 ALA A C 1
ATOM 733 O O . ALA A 1 93 ? 26.181 -4.232 -0.222 1.00 69.94 93 ALA A O 1
ATOM 734 N N . SER A 1 94 ? 24.029 -4.523 -0.765 1.00 66.38 94 SER A N 1
ATOM 735 C CA . SER A 1 94 ? 23.660 -5.165 0.503 1.00 66.38 94 SER A CA 1
ATOM 736 C C . SER A 1 94 ? 24.146 -6.615 0.630 1.00 66.38 94 SER A C 1
ATOM 738 O O . SER A 1 94 ? 24.328 -7.107 1.745 1.00 66.38 94 SER A O 1
ATOM 740 N N . ALA A 1 95 ? 24.357 -7.294 -0.500 1.00 75.31 95 ALA A N 1
ATOM 741 C CA . ALA A 1 95 ? 24.714 -8.704 -0.579 1.00 75.31 95 ALA A CA 1
ATOM 742 C C . ALA A 1 95 ? 25.734 -8.939 -1.715 1.00 75.31 95 ALA A C 1
ATOM 744 O O . ALA A 1 95 ? 25.407 -9.574 -2.717 1.00 75.31 95 ALA A O 1
ATOM 745 N N . PRO A 1 96 ? 26.991 -8.480 -1.545 1.00 78.69 96 PRO A N 1
ATOM 746 C CA . PRO A 1 96 ? 28.001 -8.453 -2.613 1.00 78.69 96 PRO A CA 1
ATOM 747 C C . PRO A 1 96 ? 28.457 -9.840 -3.092 1.00 78.69 96 PRO A C 1
ATOM 749 O O . PRO A 1 96 ? 29.089 -9.958 -4.135 1.00 78.69 96 PRO A O 1
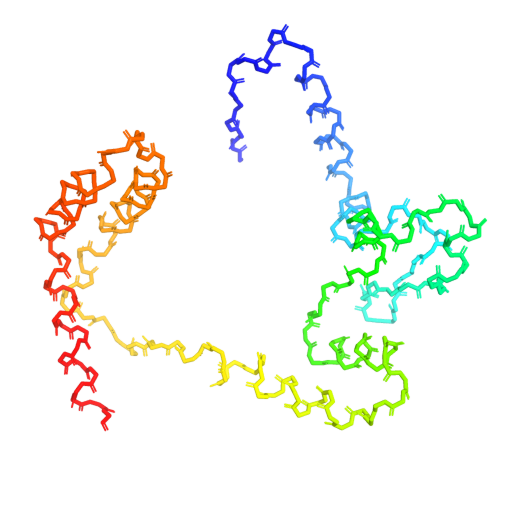ATOM 752 N N . ASN A 1 97 ? 28.144 -10.895 -2.334 1.00 87.19 97 ASN A N 1
ATOM 753 C CA . ASN A 1 97 ? 28.466 -12.280 -2.686 1.00 87.19 97 ASN A CA 1
ATOM 754 C C . ASN A 1 97 ? 27.379 -12.954 -3.542 1.00 87.19 97 ASN A C 1
ATOM 756 O O . ASN A 1 97 ? 27.522 -14.122 -3.898 1.00 87.19 97 ASN A O 1
ATOM 760 N N . VAL A 1 98 ? 26.272 -12.261 -3.815 1.00 85.94 98 VAL A N 1
ATOM 761 C CA . VAL A 1 98 ? 25.183 -12.758 -4.657 1.00 85.94 98 VAL A CA 1
ATOM 762 C C . VAL A 1 98 ? 25.342 -12.154 -6.057 1.00 85.94 98 VAL A C 1
ATOM 764 O O . VAL A 1 98 ? 25.566 -10.947 -6.151 1.00 85.94 98 VAL A O 1
ATOM 767 N N . PRO A 1 99 ? 25.235 -12.952 -7.137 1.00 93.00 99 PRO A N 1
ATOM 768 C CA . PRO A 1 99 ? 25.340 -12.441 -8.502 1.00 93.00 99 PRO A CA 1
ATOM 769 C C . PRO A 1 99 ? 24.314 -11.340 -8.793 1.00 93.00 99 PRO A C 1
ATOM 771 O O . PRO A 1 99 ? 23.172 -11.409 -8.334 1.00 93.00 99 PRO A O 1
ATOM 774 N N . VAL A 1 100 ? 24.710 -10.341 -9.580 1.00 90.62 100 VAL A N 1
ATOM 775 C CA . VAL A 1 100 ? 23.845 -9.205 -9.942 1.00 90.62 100 VAL A CA 1
ATOM 776 C C . VAL A 1 100 ? 22.605 -9.690 -10.697 1.00 90.62 100 VAL A C 1
ATOM 778 O O . VAL A 1 100 ? 21.498 -9.218 -10.438 1.00 90.62 100 VAL A O 1
ATOM 781 N N . GLU A 1 101 ? 22.772 -10.704 -11.547 1.00 93.75 101 GLU A N 1
ATOM 782 C CA . GLU A 1 101 ? 21.724 -11.310 -12.371 1.00 93.75 101 GLU A CA 1
ATOM 783 C C . GLU A 1 101 ? 20.586 -11.886 -11.516 1.00 93.75 101 GLU A C 1
ATOM 785 O O . GLU A 1 101 ? 19.418 -11.789 -11.886 1.00 93.75 101 GLU A O 1
ATOM 790 N N . PHE A 1 102 ? 20.896 -12.414 -10.324 1.00 92.19 102 PHE A N 1
ATOM 791 C CA . PHE A 1 102 ? 19.873 -12.878 -9.384 1.00 92.19 102 PHE A CA 1
ATOM 792 C C . PHE A 1 102 ? 18.970 -11.727 -8.927 1.00 92.19 102 PHE A C 1
ATOM 794 O O . PHE A 1 102 ? 17.766 -11.912 -8.760 1.00 92.19 102 PHE A O 1
ATOM 801 N N . PHE A 1 103 ? 19.523 -10.530 -8.710 1.00 89.12 103 PHE A N 1
ATOM 802 C CA . PHE A 1 103 ? 18.728 -9.366 -8.319 1.00 89.12 103 PHE A CA 1
ATOM 803 C C . PHE A 1 103 ? 17.926 -8.794 -9.485 1.00 89.12 103 PHE A C 1
ATOM 805 O O . PHE A 1 103 ? 16.812 -8.322 -9.262 1.00 89.12 103 PHE A O 1
ATOM 812 N N . GLU A 1 104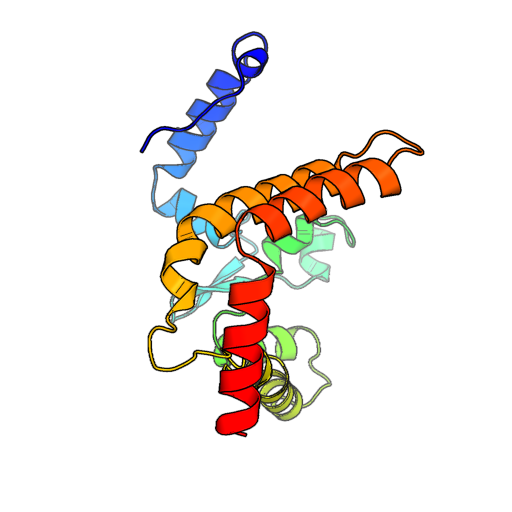 ? 18.448 -8.865 -10.709 1.00 89.69 104 GLU A N 1
ATOM 813 C CA . GLU A 1 104 ? 17.698 -8.505 -11.914 1.00 89.69 104 GLU A CA 1
ATOM 814 C C . GLU A 1 104 ? 16.489 -9.423 -12.111 1.00 89.69 104 GLU A C 1
ATOM 816 O O . GLU A 1 104 ? 15.369 -8.927 -12.240 1.00 89.69 104 GLU A O 1
ATOM 821 N N . GLU A 1 105 ? 16.693 -10.741 -12.043 1.00 87.50 105 GLU A N 1
ATOM 822 C CA . GLU A 1 105 ? 15.628 -11.742 -12.159 1.00 87.50 105 GLU A CA 1
ATOM 823 C C . GLU A 1 105 ? 14.630 -11.624 -11.004 1.00 87.50 105 GLU A C 1
ATOM 825 O O . GLU A 1 105 ? 13.417 -11.616 -11.209 1.00 87.50 105 GLU A O 1
ATOM 830 N N . LYS A 1 106 ? 15.119 -11.443 -9.773 1.00 82.25 106 LYS A N 1
ATOM 831 C CA . LYS A 1 106 ? 14.256 -11.215 -8.614 1.00 82.25 106 LYS A CA 1
ATOM 832 C C . LYS A 1 106 ? 13.403 -9.963 -8.791 1.00 82.25 106 LYS A C 1
ATOM 834 O O . LYS A 1 106 ? 12.234 -9.995 -8.412 1.00 82.25 106 LYS A O 1
ATOM 839 N N . TYR A 1 107 ? 13.942 -8.872 -9.336 1.00 80.44 107 TYR A N 1
ATOM 840 C CA . TYR A 1 107 ? 13.141 -7.686 -9.639 1.00 80.44 107 TYR A CA 1
ATOM 841 C C . TYR A 1 107 ? 12.058 -8.005 -10.666 1.00 80.44 107 TYR A C 1
ATOM 843 O O . TYR A 1 107 ? 10.902 -7.657 -10.451 1.00 80.44 107 TYR A O 1
ATOM 851 N N . ASP A 1 108 ? 12.403 -8.706 -11.742 1.00 79.94 108 ASP A N 1
ATOM 852 C CA . ASP A 1 108 ? 11.439 -9.039 -12.788 1.00 79.94 108 ASP A CA 1
ATOM 853 C C . ASP A 1 108 ? 10.322 -9.949 -12.262 1.00 79.94 108 ASP A C 1
ATOM 855 O O . ASP A 1 108 ? 9.150 -9.695 -12.513 1.00 79.94 108 ASP A O 1
ATOM 859 N N . VAL A 1 109 ? 10.646 -10.946 -11.439 1.00 71.50 109 VAL A N 1
ATOM 860 C CA . VAL A 1 109 ? 9.648 -11.856 -10.856 1.00 71.50 109 VAL A CA 1
ATOM 861 C C . VAL A 1 109 ? 8.807 -11.177 -9.775 1.00 71.50 109 VAL A C 1
ATOM 863 O O . VAL A 1 109 ? 7.603 -11.395 -9.693 1.00 71.50 109 VAL A O 1
ATOM 866 N N . THR A 1 110 ? 9.430 -10.377 -8.905 1.00 63.62 110 THR A N 1
ATOM 867 C CA . THR A 1 110 ? 8.774 -9.881 -7.682 1.00 63.62 110 THR A CA 1
ATOM 868 C C . THR A 1 110 ? 8.327 -8.437 -7.752 1.00 63.62 110 THR A C 1
ATOM 870 O O . THR A 1 110 ? 7.735 -7.982 -6.783 1.00 63.62 110 THR A O 1
ATOM 873 N N . ARG A 1 111 ? 8.672 -7.685 -8.804 1.00 64.06 111 ARG A N 1
ATOM 874 C CA . ARG A 1 111 ? 8.424 -6.237 -8.911 1.00 64.06 111 ARG A CA 1
ATOM 875 C C . ARG A 1 111 ? 8.151 -5.730 -10.324 1.00 64.06 111 ARG A C 1
ATOM 877 O O . ARG A 1 111 ? 7.754 -4.570 -10.440 1.00 64.06 111 ARG A O 1
ATOM 884 N N . SER A 1 112 ? 8.328 -6.536 -11.379 1.00 57.75 112 SER A N 1
ATOM 885 C CA . SER A 1 112 ? 7.804 -6.144 -12.688 1.00 57.75 112 SER A CA 1
ATOM 886 C C . SER A 1 112 ? 6.291 -5.974 -12.587 1.00 57.75 112 SER A C 1
ATOM 888 O O . SER A 1 112 ? 5.609 -6.655 -11.814 1.00 57.75 112 SER A O 1
ATOM 890 N N . VAL A 1 113 ? 5.777 -5.019 -13.356 1.00 51.78 113 VAL A N 1
ATOM 891 C CA . VAL A 1 113 ? 4.348 -4.693 -13.412 1.00 51.78 113 VAL A CA 1
ATOM 892 C C . VAL A 1 113 ? 3.525 -5.945 -13.744 1.00 51.78 113 VAL A C 1
ATOM 894 O O . VAL A 1 113 ? 2.443 -6.110 -13.196 1.00 51.78 113 VAL A O 1
ATOM 897 N N . ASP A 1 114 ? 4.098 -6.876 -14.509 1.00 51.41 114 ASP A N 1
ATOM 898 C CA . ASP A 1 114 ? 3.468 -8.138 -14.902 1.00 51.41 114 ASP A CA 1
ATOM 899 C C . ASP A 1 114 ? 3.403 -9.182 -13.765 1.00 51.41 114 ASP A C 1
ATOM 901 O O . ASP A 1 114 ? 2.557 -10.069 -13.802 1.00 51.41 114 ASP A O 1
ATOM 905 N N . GLY A 1 115 ? 4.271 -9.093 -12.747 1.00 44.31 115 GLY A N 1
ATOM 906 C CA . GLY A 1 115 ? 4.407 -10.113 -11.694 1.00 44.31 115 GLY A CA 1
ATOM 907 C C . GLY A 1 115 ? 3.709 -9.810 -10.361 1.00 44.31 115 GLY A C 1
ATOM 908 O O . GLY A 1 115 ? 3.353 -10.736 -9.634 1.00 44.31 115 GLY A O 1
ATOM 909 N N . LEU A 1 116 ? 3.500 -8.535 -10.008 1.00 42.22 116 LEU A N 1
ATOM 910 C CA . LEU A 1 116 ? 2.858 -8.154 -8.731 1.00 42.22 116 LEU A CA 1
ATOM 911 C C . LEU A 1 116 ? 1.418 -7.686 -8.875 1.00 42.22 116 LEU A C 1
ATOM 913 O O . LEU A 1 116 ? 0.595 -7.907 -7.988 1.00 42.22 116 LEU A O 1
ATOM 917 N N . TYR A 1 117 ? 1.143 -6.986 -9.967 1.00 39.75 117 TYR A N 1
ATOM 918 C CA . TYR A 1 117 ? -0.157 -6.428 -10.257 1.00 39.75 117 TYR A CA 1
ATOM 919 C C . TYR A 1 117 ? -0.473 -6.817 -11.689 1.00 39.75 117 TYR A C 1
ATOM 921 O O . TYR A 1 117 ? -0.384 -5.995 -12.598 1.00 39.75 117 TYR A O 1
ATOM 929 N N . HIS A 1 118 ? -0.995 -8.033 -11.876 1.00 40.84 118 HIS A N 1
ATOM 930 C CA . HIS A 1 118 ? -2.130 -8.106 -12.781 1.00 40.84 118 HIS A CA 1
ATOM 931 C C . HIS A 1 118 ? -3.137 -7.106 -12.218 1.00 40.84 118 HIS A C 1
ATOM 933 O O . HIS A 1 118 ? -3.932 -7.423 -11.332 1.00 40.84 118 HIS A O 1
ATOM 939 N N . LEU A 1 119 ? -3.064 -5.856 -12.684 1.00 40.56 119 LEU A N 1
ATOM 940 C CA . LEU A 1 119 ? -4.230 -5.018 -12.738 1.00 40.56 119 LEU A CA 1
ATOM 941 C C . LEU A 1 119 ? -5.206 -5.926 -13.468 1.00 40.56 119 LEU A C 1
ATOM 943 O O . LEU A 1 119 ? -5.080 -6.136 -14.672 1.00 40.56 119 LEU A O 1
ATOM 947 N N . SER A 1 120 ? -6.125 -6.539 -12.722 1.00 46.50 120 SER A N 1
ATOM 948 C CA . SER A 1 120 ? -7.340 -7.121 -13.277 1.00 46.50 120 SER A CA 1
ATOM 949 C C . SER A 1 120 ? -8.165 -5.930 -13.763 1.00 46.50 120 SER A C 1
ATOM 951 O O . SER A 1 120 ? -9.216 -5.594 -13.227 1.00 46.50 120 SER A O 1
ATOM 953 N N . ALA A 1 121 ? -7.571 -5.178 -14.686 1.00 52.75 121 ALA A N 1
ATOM 954 C CA . ALA A 1 121 ? -8.113 -4.029 -15.338 1.00 52.75 121 ALA A CA 1
ATOM 955 C C . ALA A 1 121 ? -9.006 -4.636 -16.391 1.00 52.75 121 ALA A C 1
ATOM 957 O O . ALA A 1 121 ? -8.561 -5.074 -17.450 1.00 52.75 121 ALA A O 1
ATOM 958 N N . ILE A 1 122 ? -10.278 -4.705 -16.039 1.00 61.28 122 ILE A N 1
ATOM 959 C CA . ILE A 1 122 ? -11.326 -4.898 -17.014 1.00 61.28 122 ILE A CA 1
ATOM 960 C C . ILE A 1 122 ? -11.198 -3.699 -17.970 1.00 61.28 122 ILE A C 1
ATOM 962 O O . ILE A 1 122 ? -11.308 -2.558 -17.518 1.00 61.28 122 ILE A O 1
ATOM 966 N N . PRO A 1 123 ? -10.889 -3.905 -19.265 1.00 65.00 123 PRO A N 1
ATOM 967 C CA . PRO A 1 123 ? -10.557 -2.830 -20.205 1.00 65.00 123 PRO A CA 1
ATOM 968 C C . PRO A 1 123 ? -11.774 -1.971 -20.598 1.00 65.00 123 PRO A C 1
ATOM 970 O O . PRO A 1 123 ? -11.690 -1.152 -21.511 1.00 65.00 123 PRO A O 1
ATOM 973 N N . GLY A 1 124 ? -12.906 -2.147 -19.916 1.00 69.25 124 GLY A N 1
ATOM 974 C CA . GLY A 1 124 ? -14.135 -1.394 -20.101 1.00 69.25 124 GLY A CA 1
ATOM 975 C C . GLY A 1 124 ? -14.911 -1.274 -18.793 1.00 69.25 124 GLY A C 1
ATOM 976 O O . GLY A 1 124 ? -14.633 -1.974 -17.823 1.00 69.25 124 GLY A O 1
ATOM 977 N N . THR A 1 125 ? -15.887 -0.373 -18.777 1.00 79.44 125 THR A N 1
ATOM 978 C CA . THR A 1 125 ? -16.822 -0.228 -17.661 1.00 79.44 125 THR A CA 1
ATOM 979 C C . THR A 1 125 ? -17.826 -1.373 -17.648 1.00 79.44 125 THR A C 1
ATOM 981 O O . THR A 1 125 ? -18.456 -1.675 -18.664 1.00 79.44 125 THR A O 1
ATOM 984 N N . LEU A 1 126 ? -18.006 -1.978 -16.481 1.00 86.50 126 LEU A N 1
ATOM 985 C CA . LEU A 1 126 ? -19.075 -2.927 -16.217 1.00 86.50 126 LEU A CA 1
ATOM 986 C C . LEU A 1 126 ? -20.354 -2.196 -15.770 1.00 86.50 126 LEU A C 1
ATOM 988 O O . LEU A 1 126 ? -20.269 -1.114 -15.181 1.00 86.50 126 LEU A O 1
ATOM 992 N N . PRO A 1 127 ? -21.554 -2.760 -16.005 1.00 88.56 127 PRO A N 1
ATOM 993 C CA . PRO A 1 127 ? -22.813 -2.182 -15.522 1.00 88.56 127 PRO A CA 1
ATOM 994 C C . PRO A 1 127 ? -22.806 -1.851 -14.020 1.00 88.56 127 PRO A C 1
ATOM 996 O O . PRO A 1 127 ? -23.305 -0.800 -13.601 1.00 88.56 127 PRO A O 1
ATOM 999 N N . SER A 1 128 ? -22.189 -2.716 -13.214 1.00 89.94 128 SER A N 1
ATOM 1000 C CA . SER A 1 128 ? -22.092 -2.559 -11.760 1.00 89.94 128 SER A CA 1
ATOM 1001 C C . SER A 1 128 ? -21.114 -1.467 -11.294 1.00 89.94 128 SER A C 1
ATOM 1003 O O . SER A 1 128 ? -21.159 -1.062 -10.130 1.00 89.94 128 SER A O 1
ATOM 1005 N N . ASP A 1 129 ? -20.287 -0.893 -12.179 1.00 86.00 129 ASP A N 1
ATOM 1006 C CA . ASP A 1 129 ? -19.337 0.170 -11.808 1.00 86.00 129 ASP A CA 1
ATOM 1007 C C . ASP A 1 129 ? -20.032 1.455 -11.331 1.00 86.00 129 ASP A C 1
ATOM 1009 O O . ASP A 1 129 ? -19.424 2.284 -10.648 1.00 86.00 129 ASP A O 1
ATOM 1013 N N . THR A 1 130 ? -21.328 1.608 -11.614 1.00 91.50 130 THR A N 1
ATOM 1014 C CA . THR A 1 130 ? -22.144 2.711 -11.085 1.00 91.50 130 THR A CA 1
ATOM 1015 C C . THR A 1 130 ? -22.220 2.710 -9.551 1.00 91.50 130 THR A C 1
ATOM 1017 O O . THR A 1 130 ? -22.321 3.782 -8.951 1.00 91.50 130 THR A O 1
ATOM 1020 N N . TYR A 1 131 ? -22.080 1.547 -8.903 1.00 89.38 131 TYR A N 1
ATOM 1021 C CA . TYR A 1 131 ? -22.105 1.392 -7.442 1.00 89.38 131 TYR A CA 1
ATOM 1022 C C . TYR A 1 131 ? -20.743 1.636 -6.773 1.00 89.38 131 TYR A C 1
ATOM 1024 O O . TYR A 1 131 ? -20.665 1.855 -5.560 1.00 89.38 131 TYR A O 1
ATOM 1032 N N . MET A 1 132 ? -19.650 1.634 -7.544 1.00 82.00 132 MET A N 1
ATOM 1033 C CA . MET A 1 132 ? -18.291 1.605 -6.993 1.00 82.00 132 MET A CA 1
ATOM 1034 C C . MET A 1 132 ? -17.907 2.850 -6.19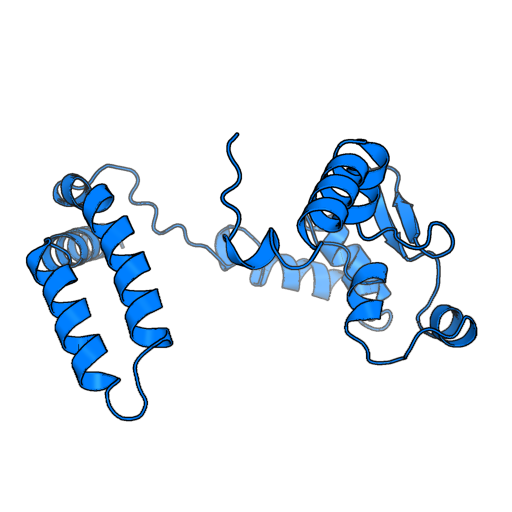8 1.00 82.00 132 MET A C 1
ATOM 1036 O O . MET A 1 132 ? -17.191 2.736 -5.205 1.00 82.00 132 MET A O 1
ATOM 1040 N N . SER A 1 133 ? -18.390 4.028 -6.591 1.00 80.38 133 SER A N 1
ATOM 1041 C CA . SER A 1 133 ? -18.098 5.276 -5.873 1.00 80.38 133 SER A CA 1
ATOM 1042 C C . SER A 1 133 ? -18.670 5.270 -4.446 1.00 80.38 133 SER A C 1
ATOM 1044 O O . SER A 1 133 ? -17.999 5.702 -3.507 1.00 80.38 133 SER A O 1
ATOM 1046 N N . GLY A 1 134 ? -19.873 4.714 -4.262 1.00 81.19 134 GLY A N 1
ATOM 1047 C CA . GLY A 1 134 ? -20.489 4.519 -2.948 1.00 81.19 134 GLY A CA 1
ATOM 1048 C C . GLY A 1 134 ? -19.797 3.417 -2.145 1.00 81.19 134 GLY A C 1
ATOM 1049 O O . GLY A 1 134 ? -19.450 3.613 -0.978 1.00 81.19 134 GLY A O 1
ATOM 1050 N N . LEU A 1 135 ? -19.515 2.285 -2.793 1.00 87.06 135 LEU A N 1
ATOM 1051 C CA . LEU A 1 135 ? -18.864 1.138 -2.159 1.00 87.06 135 LEU A CA 1
ATOM 1052 C C . LEU A 1 135 ? -17.449 1.445 -1.660 1.00 87.06 135 LEU A C 1
ATOM 1054 O O . LEU A 1 135 ? -17.090 0.984 -0.583 1.00 87.06 135 LEU A O 1
ATOM 1058 N N . GLN A 1 136 ? -16.654 2.252 -2.370 1.00 83.25 136 GLN A N 1
ATOM 1059 C CA . GLN A 1 136 ? -15.298 2.620 -1.932 1.00 83.25 136 GLN A CA 1
ATOM 1060 C C . GLN A 1 136 ? -15.281 3.244 -0.533 1.00 83.25 136 GLN A C 1
ATOM 1062 O O . GLN A 1 136 ? -14.446 2.890 0.301 1.00 83.25 136 GLN A O 1
ATOM 1067 N N . THR A 1 137 ? -16.234 4.135 -0.254 1.00 84.75 137 THR A N 1
ATOM 1068 C CA . THR A 1 137 ? -16.363 4.759 1.069 1.00 84.75 137 THR A CA 1
ATOM 1069 C C . THR A 1 137 ? -16.730 3.717 2.124 1.00 84.75 137 THR A C 1
ATOM 1071 O O . THR A 1 137 ? -16.090 3.642 3.174 1.00 84.75 137 THR A O 1
ATOM 1074 N N . LEU A 1 138 ? -17.708 2.859 1.823 1.00 83.50 138 LEU A N 1
ATOM 1075 C CA . LEU A 1 138 ? -18.171 1.828 2.750 1.00 83.50 138 LEU A CA 1
ATOM 1076 C C . LEU A 1 138 ? -17.104 0.759 3.030 1.00 83.50 138 LEU A C 1
ATOM 1078 O O . LEU A 1 138 ? -17.028 0.269 4.152 1.00 83.50 138 LEU A O 1
ATOM 1082 N N . ILE A 1 139 ? -16.253 0.421 2.056 1.00 82.88 139 ILE A N 1
ATOM 1083 C CA . ILE A 1 139 ? -15.140 -0.529 2.223 1.00 82.88 139 ILE A CA 1
ATOM 1084 C C . ILE A 1 139 ? -14.099 0.035 3.196 1.00 82.88 139 ILE A C 1
ATOM 1086 O O . ILE A 1 139 ? -13.649 -0.670 4.102 1.00 82.88 139 ILE A O 1
ATOM 1090 N N . CYS A 1 140 ? -13.742 1.315 3.050 1.00 78.94 140 CYS A N 1
ATOM 1091 C CA . CYS A 1 140 ? -12.852 1.994 3.991 1.00 78.94 140 CYS A CA 1
ATOM 1092 C C . CYS A 1 140 ? -13.452 2.014 5.404 1.00 78.94 140 CYS A C 1
ATOM 1094 O O . CYS A 1 140 ? -12.762 1.711 6.378 1.00 78.94 140 CYS A O 1
ATOM 1096 N N . GLU A 1 141 ? -14.746 2.321 5.526 1.00 79.81 141 GLU A N 1
ATOM 1097 C CA . GLU A 1 141 ? -15.437 2.276 6.815 1.00 79.81 141 GLU A CA 1
ATOM 1098 C C . GLU A 1 141 ? -15.475 0.873 7.425 1.00 79.81 141 GLU A C 1
ATOM 1100 O O . GLU A 1 141 ? -15.242 0.731 8.625 1.00 79.81 141 GLU A O 1
ATOM 1105 N N . PHE A 1 142 ? -15.769 -0.150 6.619 1.00 87.19 142 PHE A N 1
ATOM 1106 C CA . PHE A 1 142 ? -15.764 -1.551 7.030 1.00 87.19 142 PHE A CA 1
ATOM 1107 C C . PHE A 1 142 ? -14.405 -1.925 7.628 1.00 87.19 142 PHE A C 1
ATOM 1109 O O . PHE A 1 142 ? -14.345 -2.383 8.769 1.00 87.19 142 PHE A O 1
ATOM 1116 N N . ALA A 1 143 ? -13.311 -1.644 6.913 1.00 79.62 143 ALA A N 1
ATOM 1117 C CA . ALA A 1 143 ? -11.964 -1.965 7.373 1.00 79.62 143 ALA A CA 1
ATOM 1118 C C . ALA A 1 143 ? -11.634 -1.276 8.707 1.00 79.62 143 ALA A C 1
ATOM 1120 O O . ALA A 1 143 ? -11.162 -1.922 9.643 1.00 79.62 143 ALA A O 1
ATOM 1121 N N . LEU A 1 144 ? -11.938 0.021 8.830 1.00 78.44 144 LEU A N 1
ATOM 1122 C CA . LEU A 1 144 ? -11.677 0.782 10.054 1.00 78.44 144 LEU A CA 1
ATOM 1123 C C . LEU A 1 144 ? -12.500 0.280 11.247 1.00 78.44 144 LEU A C 1
ATOM 1125 O O . LEU A 1 144 ? -11.965 0.178 12.353 1.00 78.44 144 LEU A O 1
ATOM 1129 N N . LYS A 1 145 ? -13.779 -0.056 11.035 1.00 81.44 145 LYS A N 1
ATOM 1130 C CA . LYS A 1 145 ? -14.664 -0.588 12.083 1.00 81.44 145 LYS A CA 1
ATOM 1131 C C . LYS A 1 145 ? -14.197 -1.956 12.565 1.00 81.44 145 LYS A C 1
ATOM 1133 O O . LYS A 1 145 ? -14.123 -2.171 13.769 1.00 81.44 145 LYS A O 1
ATOM 1138 N N . VAL A 1 146 ? -13.833 -2.842 11.641 1.00 79.94 146 VAL A N 1
ATOM 1139 C CA . VAL A 1 146 ? -13.379 -4.203 11.951 1.00 79.94 146 VAL A CA 1
ATOM 1140 C C . VAL A 1 146 ? -12.041 -4.193 12.697 1.00 79.94 146 VAL A C 1
ATOM 1142 O O . VAL A 1 146 ? -11.907 -4.870 13.713 1.00 79.94 146 VAL A O 1
ATOM 1145 N N . ILE A 1 147 ? -11.070 -3.380 12.262 1.00 82.94 147 ILE A N 1
ATOM 1146 C CA . ILE A 1 147 ? -9.762 -3.257 12.938 1.00 82.94 147 ILE A CA 1
ATOM 1147 C C . ILE A 1 147 ? -9.907 -2.635 14.334 1.00 82.94 147 ILE A C 1
ATOM 1149 O O . ILE A 1 147 ? -9.158 -2.977 15.247 1.00 82.94 147 ILE A O 1
ATOM 1153 N N . SER A 1 148 ? -10.881 -1.740 14.510 1.00 84.75 148 SER A N 1
ATOM 1154 C CA . SER A 1 148 ? -11.132 -1.044 15.779 1.00 84.75 148 SER A CA 1
ATOM 1155 C C . SER A 1 148 ? -12.233 -1.701 16.620 1.00 84.75 148 SER A C 1
ATOM 1157 O O . SER A 1 148 ? -12.761 -1.062 17.535 1.00 84.75 148 SER A O 1
ATOM 1159 N N . ALA A 1 149 ? -12.629 -2.939 16.306 1.00 84.50 149 ALA A N 1
ATOM 1160 C CA . ALA A 1 149 ? -13.733 -3.603 16.987 1.00 84.50 149 ALA A CA 1
ATOM 1161 C C . ALA A 1 149 ? -13.432 -3.765 18.494 1.00 84.50 149 ALA A C 1
ATOM 1163 O O . ALA A 1 149 ? -12.317 -4.153 18.861 1.00 84.50 149 ALA A O 1
ATOM 1164 N N . PRO A 1 150 ? -14.404 -3.500 19.392 1.00 92.06 150 PRO A N 1
ATOM 1165 C CA . PRO A 1 150 ? -14.226 -3.753 20.817 1.00 92.06 150 PRO A CA 1
ATOM 1166 C C . PRO A 1 150 ? -13.859 -5.216 21.090 1.00 92.06 150 PRO A C 1
ATOM 1168 O O . PRO A 1 150 ? -14.302 -6.124 20.381 1.00 92.06 150 PRO A O 1
ATOM 1171 N N . ALA A 1 151 ? -13.083 -5.457 22.149 1.00 91.31 151 ALA A N 1
ATOM 1172 C CA . ALA A 1 151 ? -12.662 -6.806 22.520 1.00 91.31 151 ALA A CA 1
ATOM 1173 C C . ALA A 1 151 ? -13.874 -7.749 22.663 1.00 91.31 151 ALA A C 1
ATOM 1175 O O . ALA A 1 151 ? -14.817 -7.458 23.399 1.00 91.31 151 ALA A O 1
ATOM 1176 N N . GLY A 1 152 ? -13.843 -8.872 21.940 1.00 94.62 152 GLY A N 1
ATOM 1177 C CA . GLY A 1 152 ? -14.929 -9.859 21.918 1.00 94.62 152 GLY A CA 1
ATOM 1178 C C . GLY A 1 152 ? -16.145 -9.487 21.059 1.00 94.62 152 GLY A C 1
ATOM 1179 O O . GLY A 1 152 ? -17.157 -10.172 21.151 1.00 94.62 152 GLY A O 1
ATOM 1180 N N . GLN A 1 153 ? -16.081 -8.424 20.246 1.00 93.25 153 GLN A N 1
ATOM 1181 C CA . GLN A 1 153 ? -17.177 -8.005 19.353 1.00 93.25 153 GLN A CA 1
ATOM 1182 C C . GLN A 1 153 ? -16.815 -8.045 17.862 1.00 93.25 153 GLN A C 1
ATOM 1184 O O . GLN A 1 153 ? -17.569 -7.518 17.046 1.00 93.25 153 GLN A O 1
ATOM 1189 N N . PHE A 1 154 ? -15.679 -8.647 17.502 1.00 93.19 154 PHE A N 1
ATOM 1190 C CA . PHE A 1 154 ? -15.190 -8.685 16.123 1.00 93.19 154 PHE A CA 1
ATOM 1191 C C . PHE A 1 154 ? -16.241 -9.232 15.150 1.00 93.19 154 PHE A C 1
ATOM 1193 O O . PHE A 1 154 ? -16.612 -8.522 14.221 1.00 93.19 154 PHE A O 1
ATOM 1200 N N . GLU A 1 155 ? -16.772 -10.433 15.400 1.00 97.62 155 GLU A N 1
ATOM 1201 C CA . GLU A 1 155 ? -17.744 -11.099 14.525 1.00 97.62 155 GLU A CA 1
ATOM 1202 C C . GLU A 1 155 ? -18.976 -10.227 14.288 1.00 97.62 155 GLU A C 1
ATOM 1204 O O . GLU A 1 155 ? -19.356 -9.993 13.146 1.00 97.62 155 GLU A O 1
ATOM 1209 N N . LYS A 1 156 ? -19.541 -9.650 15.353 1.00 96.75 156 LYS A N 1
ATOM 1210 C CA . LYS A 1 156 ? -20.705 -8.766 15.244 1.00 96.75 156 LYS A CA 1
ATOM 1211 C C . LYS A 1 156 ? -20.408 -7.537 14.378 1.00 96.75 156 LYS A C 1
ATOM 1213 O O . LYS A 1 156 ? -21.193 -7.195 13.499 1.00 96.75 156 LYS A O 1
ATOM 1218 N N . VAL A 1 157 ? -19.287 -6.855 14.633 1.00 91.81 157 VAL A N 1
ATOM 1219 C CA . VAL A 1 157 ? -18.902 -5.646 13.883 1.00 91.81 157 VAL A CA 1
ATOM 1220 C 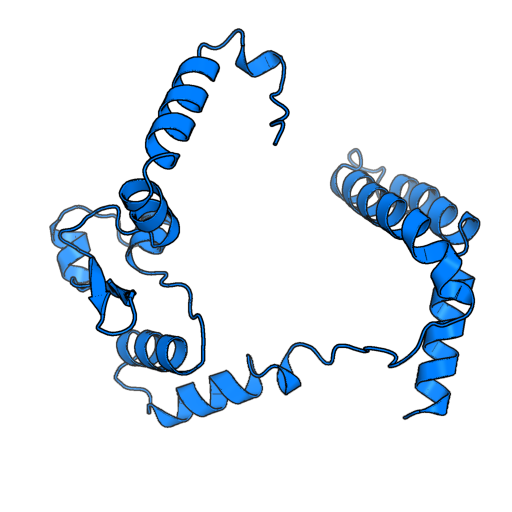C . VAL A 1 157 ? -18.610 -5.980 12.422 1.00 91.81 157 VAL A C 1
ATOM 1222 O O . VAL A 1 157 ? -18.964 -5.198 11.536 1.00 91.81 157 VAL A O 1
ATOM 1225 N N . TRP A 1 158 ? -17.990 -7.133 12.171 1.00 96.44 158 TRP A N 1
ATOM 1226 C CA . TRP A 1 158 ? -17.727 -7.648 10.835 1.00 96.44 158 TRP A CA 1
ATOM 1227 C C . TRP A 1 158 ? -19.032 -7.927 10.089 1.00 96.44 158 TRP A C 1
ATOM 1229 O O . TRP A 1 158 ? -19.224 -7.371 9.012 1.00 96.44 158 TRP A O 1
ATOM 1239 N N . GLU A 1 159 ? -19.954 -8.691 10.678 1.00 97.81 159 GLU A N 1
ATOM 1240 C CA . GLU A 1 159 ? -21.232 -9.066 10.060 1.00 97.81 159 GLU A CA 1
ATOM 1241 C C . GLU A 1 159 ? -22.091 -7.838 9.743 1.00 97.81 159 GLU A C 1
ATOM 1243 O O . GLU A 1 159 ? -22.530 -7.668 8.607 1.00 97.81 159 GLU A O 1
ATOM 1248 N N . GLU A 1 160 ? -22.277 -6.932 10.708 1.00 96.06 160 GLU A N 1
ATOM 1249 C CA . GLU A 1 160 ? -23.074 -5.713 10.514 1.00 96.06 160 GLU A CA 1
ATOM 1250 C C . GLU A 1 160 ? -22.459 -4.776 9.464 1.00 96.06 160 GLU A C 1
ATOM 1252 O O . GLU A 1 160 ? -23.174 -4.101 8.720 1.00 96.06 160 GLU A O 1
ATOM 1257 N N . SER A 1 161 ? -21.127 -4.700 9.405 1.00 90.38 161 SER A N 1
ATOM 1258 C CA . SER A 1 161 ? -20.439 -3.844 8.435 1.00 90.38 161 SER A CA 1
ATOM 1259 C C . SER A 1 161 ? -20.405 -4.482 7.044 1.00 90.38 161 SER A C 1
ATOM 1261 O O . SER A 1 161 ? -20.518 -3.763 6.055 1.00 90.38 161 SER A O 1
ATOM 1263 N N . TYR A 1 162 ? -20.287 -5.809 6.955 1.00 96.31 162 TYR A N 1
ATOM 1264 C CA . TYR A 1 162 ? -20.336 -6.547 5.695 1.00 96.31 162 TYR A CA 1
ATOM 1265 C C . TYR A 1 162 ? -21.744 -6.531 5.093 1.00 96.31 162 TYR A C 1
ATOM 1267 O O . TYR A 1 162 ? -21.891 -6.258 3.904 1.00 96.31 162 TYR A O 1
ATOM 1275 N N . ALA A 1 163 ? -22.784 -6.707 5.916 1.00 97.44 163 ALA A N 1
ATOM 1276 C CA . ALA A 1 163 ? -24.177 -6.607 5.483 1.00 97.44 163 ALA A CA 1
ATOM 1277 C C . ALA A 1 163 ? -24.461 -5.269 4.784 1.00 97.44 163 ALA A C 1
ATOM 1279 O O . ALA A 1 163 ? -25.064 -5.252 3.718 1.00 97.44 163 ALA A O 1
ATOM 1280 N N . LYS A 1 164 ? -23.923 -4.157 5.302 1.00 95.62 164 LYS A N 1
ATOM 1281 C CA . LYS A 1 164 ? -24.040 -2.840 4.653 1.00 95.62 164 LYS A CA 1
ATOM 1282 C C . LYS A 1 164 ? -23.388 -2.784 3.276 1.00 95.62 164 LYS A C 1
ATOM 1284 O O . LYS A 1 164 ? -23.890 -2.080 2.408 1.00 95.62 164 LYS A O 1
ATOM 1289 N N . LEU A 1 165 ? -22.274 -3.484 3.062 1.00 95.50 165 LEU A N 1
ATOM 1290 C CA . LEU A 1 165 ? -21.659 -3.564 1.737 1.00 95.50 165 LEU A CA 1
ATOM 1291 C C . LEU A 1 165 ? -22.563 -4.333 0.772 1.00 95.50 165 LEU A C 1
ATOM 1293 O O . LEU A 1 165 ? -22.802 -3.870 -0.341 1.00 95.50 165 LEU A O 1
ATOM 1297 N N . VAL A 1 166 ? -23.103 -5.468 1.217 1.00 97.12 166 VAL A N 1
ATOM 1298 C CA . VAL A 1 166 ? -24.034 -6.291 0.431 1.00 97.12 166 VAL A CA 1
ATOM 1299 C C . VAL A 1 166 ? -25.306 -5.510 0.084 1.00 97.12 166 VAL A C 1
ATOM 1301 O O . VAL A 1 166 ? -25.679 -5.452 -1.083 1.00 97.12 166 VAL A O 1
ATOM 1304 N N . GLU A 1 167 ? -25.907 -4.815 1.055 1.00 96.62 167 GLU A N 1
ATOM 1305 C CA . GLU A 1 167 ? -27.063 -3.922 0.860 1.00 96.62 167 GLU A CA 1
ATOM 1306 C C . GLU A 1 167 ? -26.788 -2.780 -0.132 1.00 96.62 167 GLU A C 1
ATOM 1308 O O . GLU A 1 167 ? -27.721 -2.225 -0.708 1.00 96.62 167 GLU A O 1
ATOM 1313 N N . ASN A 1 16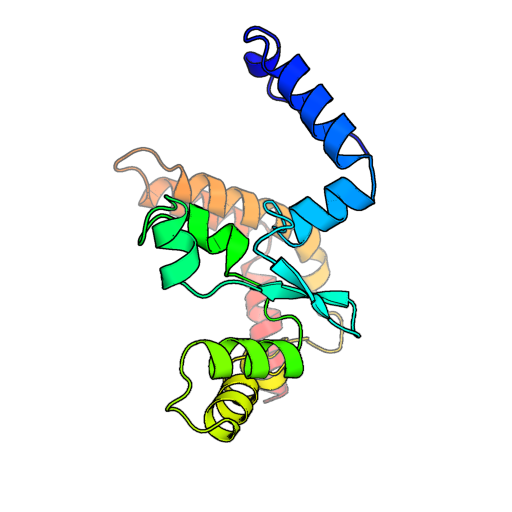8 ? -25.515 -2.430 -0.345 1.00 95.88 168 ASN A N 1
ATOM 1314 C CA . ASN A 1 168 ? -25.071 -1.411 -1.296 1.00 95.88 168 ASN A CA 1
ATOM 1315 C C . ASN A 1 168 ? -24.441 -2.029 -2.556 1.00 95.88 168 ASN A C 1
ATOM 1317 O O . ASN A 1 168 ? -23.517 -1.457 -3.131 1.00 95.88 168 ASN A O 1
ATOM 1321 N N . HIS A 1 169 ? -24.967 -3.174 -3.002 1.00 96.81 169 HIS A N 1
ATOM 1322 C CA . HIS A 1 169 ? -24.643 -3.807 -4.286 1.00 96.81 169 HIS A CA 1
ATOM 1323 C C . HIS A 1 169 ? -23.220 -4.378 -4.397 1.00 96.81 169 HIS A C 1
ATOM 1325 O O . HIS A 1 169 ? -22.703 -4.548 -5.503 1.00 96.81 169 HIS A O 1
ATOM 1331 N N . LEU A 1 170 ? -22.570 -4.719 -3.275 1.00 94.88 170 LEU A N 1
ATOM 1332 C CA . LEU A 1 170 ? -21.270 -5.398 -3.326 1.00 94.88 170 LEU A CA 1
ATOM 1333 C C . LEU A 1 170 ? -21.355 -6.723 -4.097 1.00 94.88 170 LEU A C 1
ATOM 1335 O O . LEU A 1 170 ? -20.475 -7.000 -4.908 1.00 94.88 170 LEU A O 1
ATOM 1339 N N . GLU A 1 171 ? -22.394 -7.531 -3.868 1.00 95.94 171 GLU A N 1
ATOM 1340 C CA . GLU A 1 171 ? -22.537 -8.814 -4.569 1.00 95.94 171 GLU A CA 1
ATOM 1341 C C . GLU A 1 171 ? -22.746 -8.634 -6.072 1.00 95.94 171 GLU A C 1
ATOM 1343 O O . GLU A 1 171 ? -22.130 -9.358 -6.849 1.00 95.94 171 GLU A O 1
ATOM 1348 N N . ASP A 1 172 ? -23.527 -7.637 -6.493 1.00 94.19 172 ASP A N 1
ATOM 1349 C CA . ASP A 1 172 ? -23.719 -7.333 -7.913 1.00 94.19 172 ASP A CA 1
ATOM 1350 C C . ASP A 1 172 ? -22.376 -7.018 -8.582 1.00 94.19 172 ASP A C 1
ATOM 1352 O O . ASP A 1 172 ? -22.060 -7.571 -9.631 1.00 94.19 172 ASP A O 1
ATOM 1356 N N . VAL A 1 173 ? -21.536 -6.206 -7.932 1.00 91.44 173 VAL A N 1
ATOM 1357 C CA . VAL A 1 173 ? -20.186 -5.883 -8.416 1.00 91.44 173 VAL A CA 1
ATOM 1358 C C . VAL A 1 173 ? -19.276 -7.114 -8.473 1.00 91.44 173 VAL A C 1
ATOM 1360 O O . VAL A 1 173 ? -18.523 -7.283 -9.434 1.00 91.44 173 VAL A O 1
ATOM 1363 N N . LEU A 1 174 ? -19.294 -7.964 -7.444 1.00 91.62 174 LEU A N 1
ATOM 1364 C CA . LEU A 1 174 ? -18.451 -9.162 -7.404 1.00 91.62 174 LEU A CA 1
ATOM 1365 C C . LEU A 1 174 ? -18.873 -10.182 -8.467 1.00 91.62 174 LEU A C 1
ATOM 1367 O O . LEU A 1 174 ? -18.010 -10.727 -9.155 1.00 91.62 174 LEU A O 1
ATOM 1371 N N . ASN A 1 175 ? -20.178 -10.389 -8.643 1.00 93.00 175 ASN A N 1
ATOM 1372 C CA . ASN A 1 175 ? -20.730 -11.304 -9.637 1.00 93.00 175 ASN A CA 1
ATOM 1373 C C . ASN A 1 175 ? -20.459 -10.824 -11.068 1.00 93.00 175 ASN A C 1
ATOM 1375 O O . ASN A 1 175 ? -20.058 -11.621 -11.911 1.00 93.00 175 ASN A O 1
ATOM 1379 N N . ASP A 1 176 ? -20.622 -9.527 -11.341 1.00 89.12 176 ASP A N 1
ATOM 1380 C CA . ASP A 1 176 ? -20.377 -8.928 -12.661 1.00 89.12 176 ASP A CA 1
ATOM 1381 C C . ASP A 1 176 ? -18.887 -9.027 -13.051 1.00 89.12 176 ASP A C 1
ATOM 1383 O O . ASP A 1 176 ? -18.539 -9.368 -14.182 1.00 89.12 176 ASP A O 1
ATOM 1387 N N . ARG A 1 177 ? -17.979 -8.842 -12.080 1.00 86.50 177 ARG A N 1
ATOM 1388 C CA . ARG A 1 177 ? -16.533 -9.054 -12.275 1.00 86.50 177 ARG A CA 1
ATOM 1389 C C . ARG A 1 177 ? -16.163 -10.519 -12.476 1.00 86.50 177 ARG A C 1
ATOM 1391 O O . ARG A 1 177 ? -15.342 -10.804 -13.344 1.00 86.50 177 ARG A O 1
ATOM 1398 N N . ALA A 1 178 ? -16.745 -11.428 -11.693 1.00 87.06 178 ALA A N 1
ATOM 1399 C CA . ALA A 1 178 ? -16.522 -12.864 -11.848 1.00 87.06 178 ALA A CA 1
ATOM 1400 C C . ALA A 1 178 ? -16.985 -13.341 -13.232 1.00 87.06 178 ALA A C 1
ATOM 1402 O O . ALA A 1 178 ? -16.217 -13.975 -13.947 1.00 87.06 178 ALA A O 1
ATOM 1403 N N . ALA A 1 179 ? -18.182 -12.928 -13.661 1.00 88.12 179 ALA A N 1
ATOM 1404 C CA . ALA A 1 179 ? -18.713 -13.244 -14.983 1.00 88.12 179 ALA A CA 1
ATOM 1405 C C . ALA A 1 179 ? -17.837 -12.690 -16.116 1.00 88.12 179 ALA A C 1
ATOM 1407 O O . ALA A 1 179 ? -17.626 -13.369 -17.121 1.00 88.12 179 ALA A O 1
ATOM 1408 N N . TRP A 1 180 ? -17.301 -11.472 -15.966 1.00 85.56 180 TRP A N 1
ATOM 1409 C CA . TRP A 1 180 ? -16.346 -10.940 -16.936 1.00 85.56 180 TRP A CA 1
ATOM 1410 C C . TRP A 1 180 ? -15.066 -11.779 -16.986 1.00 85.56 180 TRP A C 1
ATOM 1412 O O . TRP A 1 180 ? -14.589 -12.088 -18.077 1.00 85.56 180 TRP A O 1
ATOM 1422 N N . TYR A 1 181 ? -14.519 -12.161 -15.830 1.00 79.50 181 TYR A N 1
ATOM 1423 C CA . TYR A 1 181 ? -13.303 -12.968 -15.759 1.00 79.50 181 TYR A CA 1
ATOM 1424 C C . TYR A 1 181 ? -13.497 -14.334 -16.427 1.00 79.50 181 TYR A C 1
ATOM 1426 O O . TYR A 1 181 ? -12.742 -14.660 -17.341 1.00 79.50 181 TYR A O 1
ATOM 1434 N N . ASP A 1 182 ? -14.566 -15.053 -16.069 1.00 83.62 182 ASP A N 1
ATOM 1435 C CA . ASP A 1 182 ? -14.931 -16.360 -16.635 1.00 83.62 182 ASP A CA 1
ATOM 1436 C C . ASP A 1 182 ? -15.152 -16.320 -18.159 1.00 83.62 182 ASP A C 1
ATOM 1438 O O . ASP A 1 182 ? -15.014 -17.332 -18.844 1.00 83.62 182 ASP A O 1
ATOM 1442 N N . ALA A 1 183 ? -15.519 -15.161 -18.714 1.00 82.94 183 ALA A N 1
ATOM 1443 C CA . ALA A 1 183 ? -15.743 -14.988 -20.148 1.00 82.94 183 ALA A CA 1
ATOM 1444 C C . ALA A 1 183 ? -14.478 -14.610 -20.941 1.00 82.94 183 ALA A C 1
ATOM 1446 O O . ALA A 1 183 ? -14.510 -14.648 -22.173 1.00 82.94 183 ALA A O 1
ATOM 1447 N N . ASN A 1 184 ? -13.393 -14.199 -20.275 1.00 73.00 184 ASN A N 1
ATOM 1448 C CA . ASN A 1 184 ? -12.209 -13.619 -20.925 1.00 73.00 184 ASN A CA 1
ATOM 1449 C C . ASN A 1 184 ? -10.891 -14.337 -20.579 1.00 73.00 184 ASN A C 1
ATOM 1451 O O . ASN A 1 184 ? -9.842 -13.891 -21.049 1.00 73.00 184 ASN A O 1
ATOM 1455 N N . HIS A 1 185 ? -10.928 -15.398 -19.767 1.00 58.53 185 HIS A N 1
ATOM 1456 C CA . HIS A 1 185 ? -9.795 -16.254 -19.381 1.00 58.53 185 HIS A CA 1
ATOM 1457 C C . HIS A 1 185 ? -10.210 -17.729 -19.459 1.00 58.53 185 HIS A C 1
ATOM 1459 O O . HIS A 1 185 ? -9.315 -18.570 -19.706 1.00 58.53 185 HIS A O 1
#

Radius of gyration: 23.71 Å; chains: 1; bounding box: 58×42×45 Å

Sequence (185 aa):
RYVYVLKSAEDAGKMDAIMEFLSFMSNEDNANTFANRLWSSEAAALDETGAPYALLTKQELMDLGYAERTSDMNNIRVNFDFGKANYVKNQSASAPNVPVEFFEEKYDVTRSVDGLYHLSAIPGTLPSDTYMSGLQTLICEFALKVISAPAGQFEKVWEESYAKLVENHLEDVLNDRAAWYDANH

pLDDT: mean 70.55, std 16.81, range [28.81, 97.81]

Foldseek 3Di:
DDDDDDPVCVVPCNVVVVVVVVVLCVDPVSVLCQVQLVPDVPFWDADPVRFIDGPDDLVVCVVVVDDNDDCNVCSSLVGPCPDLVSQLVSVCVVPVVDDSVVSSVCCCQPPNCVRPDPVLPPVDDFPLVVLVVVLVVLVVVLVVQLVPPPPPCNVVSNVVSVVVSVVSCVVVVVVRSVVSVVVPD